Protein AF-A0A925CE05-F1 (afdb_monomer)

Foldseek 3Di:
DDDDDDPPPDPDVVVVVVVVVVVVVVQPPDPWPVDCDQVVPDNPPVSPPDPPPVPPPDPDDPPDPDPDCPPPDDDDDDRHPPWGKDFDDLADFPQPDPPQCVSVVHADDPVSVPPDQDPVNVVRVVVRVVCRVVSVVVSVVCVVVVCVVGPRPDIDTPDPDDDDNDPPPCPPVVNVVVVVPPPDPDPDPPDDDPPPPPPDDDD

pLDDT: mean 75.34, std 13.14, range [47.75, 97.69]

Sequence (203 aa):
MQHSELKNHSPSPLAAAALAIPLALAACAGPLNHDTAIGDQIVLPALSPAPIDPEPAEPSQPSLTSLSRDNWEPQMFAVPPNTIEHQPTYSSHARVADEMARQRGEYPTEDTAVLNSGDKSRWYQVGEAILEPFASALDIVMFIPRALVKHPWETESSPRDAYQRAPATTLTTDQLATEGARPVPAPPPPPPVPEGQRAGVER

Secondary structure (DSSP, 8-state):
---------PPPHHHHHHHHHHHHHHTT-S-TT---EETTTEE-TTTS-----------PPPS-S-S--TTPPPP-------PEEEPPP----------STTTTT----HHHHH----HHHHHHHHHHHHHHHHHHHHHHHHHHHHHHHS-TT--EEE--S---SS------HHHHHHHHTSPPPPPPPPPPPPGGGS-----

Radius of gyration: 30.53 Å; Cα contacts (8 Å, |Δi|>4): 94; chains: 1; bounding box: 87×50×96 Å

Solvent-accessible surface area (backbone atoms only — not comparable to full-atom values): 13846 Å² total; per-residue (Å²): 137,84,84,81,81,78,80,81,77,72,78,58,71,69,64,61,56,65,63,53,54,65,62,60,55,66,75,74,73,63,85,63,76,70,71,77,46,53,81,86,73,45,70,50,71,89,75,48,89,65,83,77,72,83,68,77,75,68,90,68,71,75,92,61,93,60,92,71,66,87,83,58,76,88,77,88,76,89,76,69,83,74,59,43,54,40,59,66,80,69,75,73,77,53,77,77,64,63,81,48,49,72,65,66,68,50,72,90,42,77,70,56,70,67,63,66,86,50,80,68,52,55,56,37,54,52,51,23,65,67,41,33,64,57,41,48,51,49,28,62,69,46,37,62,65,46,44,73,77,49,50,76,82,46,78,41,64,39,70,85,60,84,86,67,94,57,71,88,66,80,69,51,70,64,56,61,54,53,63,74,62,57,75,77,74,75,77,78,78,77,79,82,78,65,86,81,75,77,80,82,87,84,130

Mean predicted aligned error: 14.09 Å

Structure (mmCIF, N/CA/C/O backbone):
data_AF-A0A925CE05-F1
#
_entry.id   AF-A0A925CE05-F1
#
loop_
_atom_site.group_PDB
_atom_site.id
_atom_site.type_symbol
_atom_site.label_atom_id
_atom_site.label_alt_id
_atom_site.label_comp_id
_atom_site.label_asym_id
_atom_site.label_entity_id
_atom_site.label_seq_id
_atom_site.pdbx_PDB_ins_code
_atom_site.Cartn_x
_atom_site.Cartn_y
_atom_site.Cartn_z
_atom_site.occupancy
_atom_site.B_iso_or_equiv
_atom_site.auth_seq_id
_atom_site.auth_comp_id
_atom_site.auth_asym_id
_atom_site.auth_atom_id
_atom_site.pdbx_PDB_model_num
ATOM 1 N N . MET A 1 1 ? 36.731 18.980 -52.921 1.00 47.75 1 MET A N 1
ATOM 2 C CA . MET A 1 1 ? 36.238 18.092 -51.848 1.00 47.75 1 MET A CA 1
ATOM 3 C C . MET A 1 1 ? 35.898 18.961 -50.650 1.00 47.75 1 MET A C 1
ATOM 5 O O . MET A 1 1 ? 36.805 19.441 -49.988 1.00 47.75 1 MET A O 1
ATOM 9 N N . GLN A 1 2 ? 34.617 19.278 -50.460 1.00 51.69 2 GLN A N 1
ATOM 10 C CA . GLN A 1 2 ? 34.128 20.038 -49.308 1.00 51.69 2 GLN A CA 1
ATOM 11 C C . GLN A 1 2 ? 33.644 19.032 -48.262 1.00 51.69 2 GLN A C 1
ATOM 13 O O . GLN A 1 2 ? 32.740 18.249 -48.543 1.00 51.69 2 GLN A O 1
ATOM 18 N N . HIS A 1 3 ? 34.277 19.016 -47.090 1.00 54.06 3 HIS A N 1
ATOM 19 C CA . HIS A 1 3 ? 33.806 18.244 -45.946 1.00 54.06 3 HIS A CA 1
ATOM 20 C C . HIS A 1 3 ? 32.696 19.041 -45.259 1.00 54.06 3 HIS A C 1
ATOM 22 O O . HIS A 1 3 ? 32.954 20.074 -44.647 1.00 54.06 3 HIS A O 1
ATOM 28 N N . SER A 1 4 ? 31.453 18.587 -45.402 1.00 69.38 4 SER A N 1
ATOM 29 C CA . SER A 1 4 ? 30.324 19.109 -44.637 1.00 69.38 4 SER A CA 1
ATOM 30 C C . SER A 1 4 ? 30.450 18.656 -43.182 1.00 69.38 4 SER A C 1
ATOM 32 O O . SER A 1 4 ? 30.275 17.477 -42.880 1.00 69.38 4 SER A O 1
ATOM 34 N N . GLU A 1 5 ? 30.759 19.588 -42.279 1.00 67.88 5 GLU A N 1
ATOM 35 C CA . GLU A 1 5 ? 30.606 19.387 -40.837 1.00 67.88 5 GLU A CA 1
ATOM 36 C C . GLU A 1 5 ? 29.118 19.235 -40.495 1.00 67.88 5 GLU A C 1
ATOM 38 O O . GLU A 1 5 ? 28.347 20.198 -40.524 1.00 67.88 5 GLU A O 1
ATOM 43 N N . LEU A 1 6 ? 28.707 18.017 -40.149 1.00 64.56 6 LEU A N 1
ATOM 44 C CA . LEU A 1 6 ? 27.429 17.770 -39.493 1.00 64.56 6 LEU A CA 1
ATOM 45 C C . LEU A 1 6 ? 27.541 18.238 -38.036 1.00 64.56 6 LEU A C 1
ATOM 47 O O . LEU A 1 6 ? 28.161 17.578 -37.203 1.00 64.56 6 LEU A O 1
ATOM 51 N N . LYS A 1 7 ? 26.943 19.392 -37.724 1.00 70.88 7 LYS A N 1
ATOM 52 C CA . LYS A 1 7 ? 26.758 19.845 -36.340 1.00 70.88 7 LYS A CA 1
ATOM 53 C C . LYS A 1 7 ? 25.799 18.886 -35.636 1.00 70.88 7 LYS A C 1
ATOM 55 O O . LYS A 1 7 ? 24.592 18.936 -35.856 1.00 70.88 7 LYS A O 1
ATOM 60 N N . ASN A 1 8 ? 26.345 18.023 -34.783 1.00 72.69 8 ASN A N 1
ATOM 61 C CA . ASN A 1 8 ? 25.562 17.230 -33.842 1.00 72.69 8 ASN A CA 1
ATOM 62 C C . ASN A 1 8 ? 24.862 18.180 -32.864 1.00 72.69 8 ASN A C 1
ATOM 64 O O . ASN A 1 8 ? 25.468 18.701 -31.928 1.00 72.69 8 ASN A O 1
ATOM 68 N N . HIS A 1 9 ? 23.576 18.423 -33.094 1.00 74.19 9 HIS A N 1
ATOM 69 C CA . HIS A 1 9 ? 22.718 19.080 -32.124 1.00 74.19 9 HIS A CA 1
ATOM 70 C C . HIS A 1 9 ? 22.331 18.057 -31.063 1.00 74.19 9 HIS A C 1
ATOM 72 O O . HIS A 1 9 ? 21.358 17.322 -31.216 1.00 74.19 9 HIS A O 1
ATOM 78 N N . SER A 1 10 ? 23.120 17.995 -29.990 1.00 74.69 10 SER A N 1
ATOM 79 C CA . SER A 1 10 ? 22.710 17.284 -28.784 1.00 74.69 10 SER A CA 1
ATOM 80 C C . SER A 1 10 ? 21.371 17.869 -28.321 1.00 74.69 10 SER A C 1
ATOM 82 O O . SER A 1 10 ? 21.287 19.090 -28.138 1.00 74.69 10 SER A O 1
ATOM 84 N N . PRO A 1 11 ? 20.314 17.053 -28.169 1.00 66.62 11 PRO A N 1
ATOM 85 C CA . PRO A 1 11 ? 19.028 17.549 -27.710 1.00 66.62 11 PRO A CA 1
ATOM 86 C C . PRO A 1 11 ? 19.212 18.189 -26.334 1.00 66.62 11 PRO A C 1
ATOM 88 O O . PRO A 1 11 ? 19.816 17.604 -25.435 1.00 66.62 11 PRO A O 1
ATOM 91 N N . SER A 1 12 ? 18.725 19.421 -26.191 1.00 69.94 12 SER A N 1
ATOM 92 C CA . SER A 1 12 ? 18.799 20.144 -24.926 1.00 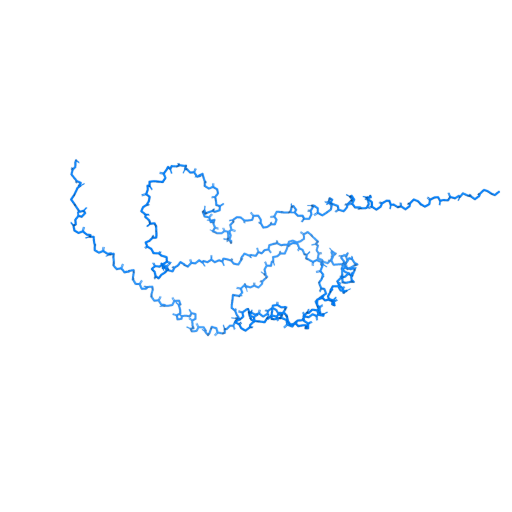69.94 12 SER A CA 1
ATOM 93 C C . SER A 1 12 ? 18.056 19.336 -23.851 1.00 69.94 12 SER A C 1
ATOM 95 O O . SER A 1 12 ? 16.902 18.962 -24.086 1.00 69.94 12 SER A O 1
ATOM 97 N N . PRO A 1 13 ? 18.660 19.067 -22.679 1.00 69.56 13 PRO A N 1
ATOM 98 C CA . PRO A 1 13 ? 18.045 18.247 -21.628 1.00 69.56 13 PRO A CA 1
ATOM 99 C C . PRO A 1 13 ? 16.690 18.800 -21.153 1.00 69.56 13 PRO A C 1
ATOM 101 O O . PRO A 1 13 ? 15.839 18.052 -20.677 1.00 69.56 13 PRO A O 1
ATOM 104 N N . LEU A 1 14 ? 16.446 20.098 -21.362 1.00 70.88 14 LEU A N 1
ATOM 105 C CA . LEU A 1 14 ? 15.174 20.759 -21.070 1.00 70.88 14 LEU A CA 1
ATOM 106 C C . LEU A 1 14 ? 14.005 20.248 -21.931 1.00 70.88 14 LEU A C 1
ATOM 108 O O . LEU A 1 14 ? 12.875 20.206 -21.452 1.00 70.88 14 LEU A O 1
ATOM 112 N N . ALA A 1 15 ? 14.254 19.826 -23.175 1.00 62.56 15 ALA A N 1
ATOM 113 C CA . ALA A 1 15 ? 13.199 19.331 -24.062 1.00 62.56 15 ALA A CA 1
ATOM 114 C C . ALA A 1 15 ? 12.708 17.930 -23.657 1.00 62.56 15 ALA A C 1
ATOM 116 O O . ALA A 1 15 ? 11.516 17.648 -23.749 1.00 62.56 15 ALA A O 1
ATOM 117 N N . ALA A 1 16 ? 13.604 17.071 -23.157 1.00 62.34 16 ALA A N 1
ATOM 118 C CA . ALA A 1 16 ? 13.239 15.741 -22.667 1.00 62.34 16 ALA A CA 1
ATOM 119 C C . ALA A 1 16 ? 12.409 15.813 -21.372 1.00 62.34 16 ALA A C 1
ATOM 121 O O . ALA A 1 16 ? 11.448 15.062 -21.211 1.00 62.34 16 ALA A O 1
ATOM 122 N N . ALA A 1 17 ? 12.724 16.760 -20.480 1.00 65.81 17 ALA A N 1
ATOM 123 C CA . ALA A 1 17 ? 11.979 16.958 -19.237 1.00 65.81 17 ALA A CA 1
ATOM 124 C C . ALA A 1 17 ? 10.522 17.409 -19.474 1.00 65.81 17 ALA A C 1
ATOM 126 O O . ALA A 1 17 ? 9.623 16.992 -18.746 1.00 65.81 17 ALA A O 1
ATOM 127 N N . ALA A 1 18 ? 10.266 18.212 -20.513 1.00 70.50 18 ALA A N 1
ATOM 128 C CA . ALA A 1 18 ? 8.933 18.747 -20.795 1.00 70.50 18 ALA A CA 1
ATOM 129 C C . ALA A 1 18 ? 7.908 17.675 -21.219 1.00 70.50 18 ALA A C 1
ATOM 131 O O . ALA A 1 18 ? 6.717 17.840 -20.963 1.00 70.50 18 ALA A O 1
ATOM 132 N N . LEU A 1 19 ? 8.350 16.568 -21.830 1.00 67.06 19 LEU A N 1
ATOM 133 C CA . LEU A 1 19 ? 7.447 15.501 -22.283 1.00 67.06 19 LEU A CA 1
ATOM 134 C C . LEU A 1 19 ? 7.062 14.513 -21.168 1.00 67.06 19 LEU A C 1
ATOM 136 O O . LEU A 1 19 ? 6.010 13.886 -21.249 1.00 67.06 19 LEU A O 1
ATOM 140 N N . ALA A 1 20 ? 7.883 14.382 -20.123 1.00 66.81 20 ALA A N 1
ATOM 141 C CA . ALA A 1 20 ? 7.652 13.424 -19.038 1.00 66.81 20 ALA A CA 1
ATOM 142 C C . ALA A 1 20 ? 6.499 13.834 -18.101 1.00 66.81 20 ALA A C 1
ATOM 144 O O . ALA A 1 20 ? 5.792 12.982 -17.567 1.00 66.81 20 ALA A O 1
ATOM 145 N N . ILE A 1 21 ? 6.279 15.140 -17.926 1.00 71.12 21 ILE A N 1
ATOM 146 C CA . ILE A 1 21 ? 5.283 15.695 -16.997 1.00 71.12 21 ILE A CA 1
ATOM 147 C C . ILE A 1 21 ? 3.832 15.302 -17.357 1.00 71.12 21 ILE A C 1
ATOM 149 O O . ILE A 1 21 ? 3.134 14.798 -16.477 1.00 71.12 21 ILE A O 1
ATOM 153 N N . PRO A 1 22 ? 3.335 15.472 -18.602 1.00 69.62 22 PRO A N 1
ATOM 154 C CA . PRO A 1 22 ? 1.943 15.134 -18.922 1.00 69.62 22 PRO A CA 1
ATOM 155 C C . PRO A 1 22 ? 1.642 13.630 -18.834 1.00 69.62 22 PRO A C 1
ATOM 157 O O . PRO A 1 22 ? 0.536 13.255 -18.451 1.00 69.62 22 PRO A O 1
ATOM 160 N N . LEU A 1 23 ? 2.622 12.767 -19.127 1.00 69.12 23 LEU A N 1
ATOM 161 C CA . LEU A 1 23 ? 2.486 11.311 -18.986 1.00 69.12 23 LEU A CA 1
ATOM 162 C C . LEU A 1 23 ? 2.315 10.891 -17.518 1.00 69.12 23 LEU A C 1
ATOM 164 O O . LEU A 1 23 ? 1.521 9.999 -17.232 1.00 69.12 23 LEU A O 1
ATOM 168 N N . ALA A 1 24 ? 2.998 11.564 -16.588 1.00 67.38 24 ALA A N 1
ATOM 169 C CA . ALA A 1 24 ? 2.846 11.306 -15.158 1.00 67.38 24 ALA A CA 1
ATOM 170 C C . ALA A 1 24 ? 1.473 11.751 -14.617 1.00 67.38 24 ALA A C 1
ATOM 172 O O . ALA A 1 24 ? 0.916 11.097 -13.740 1.00 67.38 24 ALA A O 1
ATOM 173 N N . LEU A 1 25 ? 0.899 12.834 -15.156 1.00 69.50 25 LEU A N 1
ATOM 174 C CA . LEU A 1 25 ? -0.399 13.352 -14.704 1.00 69.50 25 LEU A CA 1
ATOM 175 C C . LEU A 1 25 ? -1.583 12.466 -15.123 1.00 69.50 25 LEU A C 1
ATOM 177 O O . LEU A 1 25 ? -2.555 12.364 -14.377 1.00 69.50 25 LEU A O 1
ATOM 181 N N . ALA A 1 26 ? -1.503 11.795 -16.275 1.00 66.44 26 ALA A N 1
ATOM 182 C CA . ALA A 1 26 ? -2.568 10.904 -16.743 1.00 66.44 26 ALA A CA 1
ATOM 183 C C . ALA A 1 26 ? -2.740 9.647 -15.867 1.00 66.44 26 ALA A C 1
ATOM 185 O O . ALA A 1 26 ? -3.834 9.092 -15.806 1.00 66.44 26 ALA A O 1
ATOM 186 N N . ALA A 1 27 ? -1.691 9.218 -15.157 1.00 64.25 27 ALA A N 1
ATOM 187 C CA . ALA A 1 27 ? -1.732 8.028 -14.305 1.00 64.25 27 ALA A CA 1
ATOM 188 C C . ALA A 1 27 ? -2.503 8.234 -12.984 1.00 64.25 27 ALA A C 1
ATOM 190 O O . ALA A 1 27 ? -2.927 7.258 -12.371 1.00 64.25 27 ALA A O 1
ATOM 191 N N . CYS A 1 28 ? -2.714 9.483 -12.549 1.00 65.06 28 CYS A N 1
ATOM 192 C CA . CYS A 1 28 ? -3.324 9.788 -11.249 1.00 65.06 28 CYS A CA 1
ATOM 193 C C . CYS A 1 28 ? -4.822 10.141 -11.305 1.00 65.06 28 CYS A C 1
ATOM 195 O O . CYS A 1 28 ? -5.423 10.343 -10.255 1.00 65.06 28 CYS A O 1
ATOM 197 N N . ALA A 1 29 ? -5.435 10.244 -12.489 1.00 61.66 29 ALA A N 1
ATOM 198 C CA . ALA A 1 29 ? -6.791 10.787 -12.660 1.00 61.66 29 ALA A CA 1
ATOM 199 C C . ALA A 1 29 ? -7.869 9.722 -12.966 1.00 61.66 29 ALA A C 1
ATOM 201 O O . ALA A 1 29 ? -8.812 9.988 -13.711 1.00 61.66 29 ALA A O 1
ATOM 202 N N . GLY A 1 30 ? -7.720 8.504 -12.437 1.00 68.94 30 GLY A N 1
ATOM 203 C CA . GLY A 1 30 ? -8.697 7.421 -12.615 1.00 68.94 30 GLY A CA 1
ATOM 204 C C . GLY A 1 30 ? -9.791 7.407 -11.534 1.00 68.94 30 GLY A C 1
ATOM 205 O O . GLY A 1 30 ? -9.535 7.870 -10.426 1.00 68.94 30 GLY A O 1
ATOM 206 N N . PRO A 1 31 ? -10.973 6.813 -11.804 1.00 77.50 31 PRO A N 1
ATOM 207 C CA . PRO A 1 31 ? -12.101 6.726 -10.862 1.00 77.50 31 PRO A CA 1
ATOM 208 C C . PRO A 1 31 ? -11.878 5.752 -9.684 1.00 77.50 31 PRO A C 1
ATOM 210 O O . PRO A 1 31 ? -12.827 5.352 -9.014 1.00 77.50 31 PRO A O 1
ATOM 213 N N . LEU A 1 32 ? -10.635 5.325 -9.453 1.00 76.81 32 LEU A N 1
ATOM 214 C CA . LEU A 1 32 ? -10.280 4.331 -8.444 1.00 76.81 32 LEU A CA 1
ATOM 215 C C . LEU A 1 32 ? -10.505 4.903 -7.039 1.00 76.81 32 LEU A C 1
ATOM 217 O O . LEU A 1 32 ? -10.109 6.034 -6.748 1.00 76.81 32 LEU A O 1
ATOM 221 N N . ASN A 1 33 ? -11.084 4.095 -6.148 1.00 74.62 33 ASN A N 1
ATOM 222 C CA . ASN A 1 33 ? -11.309 4.436 -4.736 1.00 74.62 33 ASN A CA 1
ATOM 223 C C . ASN A 1 33 ? -12.175 5.696 -4.513 1.00 74.62 33 ASN A C 1
ATOM 225 O O . ASN A 1 33 ? -11.965 6.433 -3.552 1.00 74.62 33 ASN A O 1
ATOM 229 N N . HIS A 1 34 ? -13.122 5.987 -5.409 1.00 71.62 34 HIS A N 1
ATOM 230 C CA . HIS A 1 34 ? -14.086 7.087 -5.236 1.00 71.62 34 HIS A CA 1
ATOM 231 C C . HIS A 1 34 ? -15.345 6.679 -4.466 1.00 71.62 34 HIS A C 1
ATOM 233 O O . HIS A 1 34 ? -16.252 7.496 -4.298 1.00 71.62 34 HIS A O 1
ATOM 239 N N . ASP A 1 35 ? -15.412 5.427 -4.015 1.00 67.44 35 ASP A N 1
ATOM 240 C CA . ASP A 1 35 ? -16.554 4.954 -3.257 1.00 67.44 35 ASP A CA 1
ATOM 241 C C . ASP A 1 35 ? -16.605 5.637 -1.885 1.00 67.44 35 ASP A C 1
ATOM 243 O O . ASP A 1 35 ? -15.634 5.667 -1.125 1.00 67.44 35 ASP A O 1
ATOM 247 N N . THR A 1 36 ? -17.751 6.246 -1.600 1.00 65.00 36 THR A N 1
ATOM 248 C CA . THR A 1 36 ? -18.053 6.874 -0.311 1.00 65.00 36 THR A CA 1
ATOM 249 C C . THR A 1 36 ? -18.786 5.913 0.619 1.00 65.00 36 THR A C 1
ATOM 251 O O . THR A 1 36 ? -18.958 6.218 1.804 1.00 65.00 36 THR A O 1
ATOM 254 N N . ALA A 1 37 ? -19.206 4.755 0.102 1.00 61.25 37 ALA A N 1
ATOM 255 C CA . ALA A 1 37 ? -19.798 3.685 0.872 1.00 61.25 37 ALA A CA 1
ATOM 256 C C . ALA A 1 37 ? -18.720 2.729 1.388 1.00 61.25 37 ALA A C 1
ATOM 258 O O . ALA A 1 37 ? -17.719 2.434 0.740 1.00 61.25 37 ALA A O 1
ATOM 259 N N . ILE A 1 38 ? -18.941 2.216 2.594 1.00 63.75 38 ILE A N 1
ATOM 260 C CA . ILE A 1 38 ? -18.143 1.123 3.127 1.00 63.75 38 ILE A CA 1
ATOM 261 C C . ILE A 1 38 ? -18.891 -0.180 2.821 1.00 63.75 38 ILE A C 1
ATOM 263 O O . ILE A 1 38 ? -19.959 -0.434 3.388 1.00 63.75 38 ILE A O 1
ATOM 267 N N . GLY A 1 39 ? -18.336 -0.987 1.911 1.00 63.53 39 GLY A N 1
ATOM 268 C CA . GLY A 1 39 ? -18.901 -2.279 1.506 1.00 63.53 39 GLY A CA 1
ATOM 269 C C . GLY A 1 39 ? -20.308 -2.179 0.911 1.00 63.53 39 GLY A C 1
ATOM 270 O O . GLY A 1 39 ? -21.153 -3.003 1.254 1.00 63.53 39 GLY A O 1
ATOM 271 N N . ASP A 1 40 ? -20.578 -1.142 0.110 1.00 62.94 40 ASP A N 1
ATOM 272 C CA . ASP A 1 40 ? -21.869 -0.848 -0.541 1.00 62.94 40 ASP A CA 1
ATOM 273 C C . ASP A 1 40 ? -23.086 -0.655 0.391 1.00 62.94 40 ASP A C 1
ATOM 275 O O . ASP A 1 40 ? -24.202 -0.445 -0.085 1.00 62.94 40 ASP A O 1
ATOM 279 N N . GLN A 1 41 ? -22.920 -0.730 1.718 1.00 60.69 41 GLN A N 1
ATOM 280 C CA . GLN A 1 41 ? -24.056 -0.833 2.650 1.00 60.69 41 GLN A CA 1
ATOM 281 C C . GLN A 1 41 ? -24.094 0.251 3.725 1.00 60.69 41 GLN A C 1
ATOM 283 O O . GLN A 1 41 ? -25.173 0.574 4.223 1.00 60.69 41 GLN A O 1
ATOM 288 N N . ILE A 1 42 ? -22.948 0.824 4.100 1.00 65.00 42 ILE A N 1
ATOM 289 C CA . ILE A 1 42 ? -22.876 1.797 5.193 1.00 65.00 42 ILE A CA 1
ATOM 290 C C . ILE A 1 42 ? -22.391 3.135 4.640 1.00 65.00 42 ILE A C 1
ATOM 292 O O . ILE A 1 42 ? -21.196 3.342 4.427 1.00 65.00 42 ILE A O 1
ATOM 296 N N . VAL A 1 43 ? -23.332 4.061 4.442 1.00 62.97 43 VAL A N 1
ATOM 297 C CA . VAL A 1 43 ? -23.022 5.482 4.251 1.00 62.97 43 VAL A CA 1
ATOM 298 C C . VAL A 1 43 ? -22.777 6.067 5.632 1.00 62.97 43 VAL A C 1
ATOM 300 O O . VAL A 1 43 ? -23.696 6.154 6.445 1.00 62.97 43 VAL A O 1
ATOM 303 N N . LEU A 1 44 ? -21.533 6.447 5.922 1.00 60.50 44 LEU A N 1
ATOM 304 C CA . LEU A 1 44 ? -21.217 7.115 7.178 1.00 60.50 44 LEU A CA 1
ATOM 305 C C . LEU A 1 44 ? -21.906 8.489 7.184 1.00 60.50 44 LEU A C 1
ATOM 307 O O . LEU A 1 44 ? -21.549 9.335 6.361 1.00 60.50 44 LEU A O 1
ATOM 311 N N . PRO A 1 45 ? -22.837 8.769 8.117 1.00 60.09 45 PRO A N 1
ATOM 312 C CA . PRO A 1 45 ? -23.529 10.058 8.159 1.00 60.09 45 PRO A CA 1
ATOM 313 C C . PRO A 1 45 ? -22.563 11.239 8.306 1.00 60.09 45 PRO A C 1
ATOM 315 O O . PRO A 1 45 ? -22.845 12.325 7.822 1.00 60.09 45 PRO A O 1
ATOM 318 N N . ALA A 1 46 ? -21.397 11.003 8.919 1.00 63.44 46 ALA A N 1
ATOM 319 C CA . ALA A 1 46 ? -20.331 11.990 9.074 1.00 63.44 46 ALA A CA 1
ATOM 320 C C . ALA A 1 46 ? -19.600 12.342 7.763 1.00 63.44 46 ALA A C 1
ATOM 322 O O . ALA A 1 46 ? -18.939 13.374 7.699 1.00 63.44 46 ALA A O 1
ATOM 323 N N . LEU A 1 47 ? -19.682 11.482 6.742 1.00 61.41 47 LEU A N 1
ATOM 324 C CA . LEU A 1 47 ? -19.089 11.699 5.416 1.00 61.41 47 LEU A CA 1
ATOM 325 C C . LEU A 1 47 ? -20.123 12.139 4.378 1.00 61.41 47 LEU A C 1
ATOM 327 O O . LEU A 1 47 ? -19.754 12.637 3.316 1.00 61.41 47 LEU A O 1
ATOM 331 N N . SER A 1 48 ? -21.413 11.978 4.677 1.00 64.69 48 SER A N 1
ATOM 332 C CA . SER A 1 48 ? -22.469 12.575 3.876 1.00 64.69 48 SER A CA 1
ATOM 333 C C . SER A 1 48 ? -22.458 14.084 4.127 1.00 64.69 48 SER A C 1
ATOM 335 O O . SER A 1 48 ? -22.568 14.490 5.285 1.00 64.69 48 SER A O 1
ATOM 337 N N . PRO A 1 49 ? -22.349 14.936 3.092 1.00 62.44 49 PRO A N 1
ATOM 338 C CA . PRO A 1 49 ? -22.518 16.373 3.246 1.00 62.44 49 PRO A CA 1
ATOM 339 C C . PRO A 1 49 ? -23.987 16.651 3.585 1.00 62.44 49 PRO A C 1
ATOM 341 O O . PRO A 1 49 ? -24.803 16.960 2.721 1.00 62.44 49 PRO A O 1
ATOM 344 N N . ALA A 1 50 ? -24.357 16.475 4.851 1.00 65.25 50 ALA A N 1
ATOM 345 C CA . ALA A 1 50 ? -25.609 16.994 5.356 1.00 65.25 50 ALA A CA 1
ATOM 346 C C . ALA A 1 50 ? -25.517 18.526 5.303 1.00 65.25 50 ALA A C 1
ATOM 348 O O . ALA A 1 50 ? -24.467 19.082 5.647 1.00 65.25 50 ALA A O 1
ATOM 349 N N . PRO A 1 51 ? -26.581 19.227 4.877 1.00 68.50 51 PRO A N 1
ATOM 350 C CA . PRO A 1 51 ? -26.695 20.651 5.131 1.00 68.50 51 PRO A CA 1
ATOM 351 C C . PRO A 1 51 ? -26.496 20.849 6.633 1.00 68.50 51 PRO A C 1
ATOM 353 O O . PRO A 1 51 ? -27.283 20.345 7.433 1.00 68.50 51 PRO A O 1
ATOM 356 N N . ILE A 1 52 ? -25.397 21.498 7.016 1.00 63.66 52 ILE A N 1
ATOM 357 C CA . ILE A 1 52 ? -25.211 21.949 8.390 1.00 63.66 52 ILE A CA 1
ATOM 358 C C . ILE A 1 52 ? -26.285 23.011 8.569 1.00 63.66 52 ILE A C 1
ATOM 360 O O . ILE A 1 52 ? -26.110 24.132 8.095 1.00 63.66 52 ILE A O 1
ATOM 364 N N . ASP A 1 53 ? -27.417 22.638 9.157 1.00 63.75 53 ASP A N 1
ATOM 365 C CA . ASP A 1 53 ? -28.399 23.616 9.589 1.00 63.75 53 ASP A CA 1
ATOM 366 C C . ASP A 1 53 ? -27.723 24.388 10.729 1.00 63.75 53 ASP A C 1
ATOM 368 O O . ASP A 1 53 ? -27.371 23.779 11.745 1.00 63.75 53 ASP A O 1
ATOM 372 N N . PRO A 1 54 ? -27.417 25.688 10.570 1.00 62.81 54 PRO A N 1
ATOM 373 C CA . PRO A 1 54 ? -26.672 26.452 11.564 1.00 62.81 54 PRO A CA 1
ATOM 374 C C . PRO A 1 54 ? -27.551 26.812 12.769 1.00 62.81 54 PRO A C 1
ATOM 376 O O . PRO A 1 54 ? -27.307 27.834 13.415 1.00 62.81 54 PRO A O 1
ATOM 379 N N . GLU A 1 55 ? -28.589 26.019 13.053 1.00 69.75 55 GLU A N 1
ATOM 380 C CA . GLU A 1 55 ? -29.455 26.243 14.195 1.00 69.75 55 GLU A CA 1
ATOM 381 C C . GLU A 1 55 ? -28.566 26.240 15.448 1.00 69.75 55 GLU A C 1
ATOM 383 O O . GLU A 1 55 ? -27.806 25.286 15.663 1.00 69.75 55 GLU A O 1
ATOM 388 N N . PRO A 1 56 ? -28.552 27.337 16.227 1.00 63.81 56 PRO A N 1
ATOM 389 C CA . PRO A 1 56 ? -27.711 27.426 17.404 1.00 63.81 56 PRO A CA 1
ATOM 390 C C . PRO A 1 56 ? -28.058 26.255 18.310 1.00 63.81 56 PRO A C 1
ATOM 392 O O . PRO A 1 56 ? -29.177 26.176 18.812 1.00 63.81 56 PRO A O 1
ATOM 395 N N . ALA A 1 57 ? -27.111 25.333 18.493 1.00 64.69 57 ALA A N 1
ATOM 396 C CA . ALA A 1 57 ? -27.286 24.255 19.444 1.00 64.69 57 ALA A CA 1
ATOM 397 C C . ALA A 1 57 ? -27.604 24.899 20.799 1.00 64.69 57 ALA A C 1
ATOM 399 O O . ALA A 1 57 ? -26.780 25.639 21.347 1.00 64.69 57 ALA A O 1
ATOM 400 N N . GLU A 1 58 ? -28.817 24.654 21.300 1.00 75.94 58 GLU A N 1
ATOM 401 C CA . GLU A 1 58 ? -29.193 24.944 22.682 1.00 75.94 58 GLU A CA 1
ATOM 402 C C . GLU A 1 58 ? -28.039 24.500 23.591 1.00 75.94 58 GLU A C 1
ATOM 404 O O . GLU A 1 58 ? -27.443 23.453 23.311 1.00 75.94 58 GLU A O 1
ATOM 409 N N . PRO A 1 59 ? -27.671 25.271 24.632 1.00 66.00 59 PRO A N 1
ATOM 410 C CA . PRO A 1 59 ? -26.506 24.985 25.461 1.00 66.00 59 PRO A CA 1
ATOM 411 C C . PRO A 1 59 ? -26.624 23.577 26.051 1.00 66.00 59 PRO A C 1
ATOM 413 O O . PRO A 1 59 ? -27.289 23.346 27.062 1.00 66.00 59 PRO A O 1
ATOM 416 N N . SER A 1 60 ? -25.992 22.617 25.374 1.00 66.75 60 SER A N 1
ATOM 417 C CA . SER A 1 60 ? -26.072 21.215 25.728 1.00 66.75 60 SER A CA 1
ATOM 418 C C . SER A 1 60 ? -25.344 21.043 27.046 1.00 66.75 60 SER A C 1
ATOM 420 O O . SER A 1 60 ? -24.227 21.544 27.213 1.00 66.75 60 SER A O 1
ATOM 422 N N . GLN A 1 61 ? -25.961 20.320 27.977 1.00 75.75 61 GLN A N 1
ATOM 423 C CA . GLN A 1 61 ? -25.267 19.865 29.174 1.00 75.75 61 GLN A CA 1
ATOM 424 C C . GLN A 1 61 ? -23.919 19.231 28.789 1.00 75.75 61 GLN A C 1
ATOM 426 O O . GLN A 1 61 ? -23.808 18.668 27.695 1.00 75.75 61 GLN A O 1
ATOM 431 N N . PRO A 1 62 ? -22.888 19.327 29.649 1.00 71.62 62 PRO A N 1
ATOM 432 C CA . PRO A 1 62 ? -21.588 18.738 29.361 1.00 71.62 62 PRO A CA 1
ATOM 433 C C . PRO A 1 62 ? -21.763 17.269 28.964 1.00 71.62 62 PRO A C 1
ATOM 435 O O . PRO A 1 62 ? -22.222 16.453 29.760 1.00 71.62 62 PRO A O 1
ATOM 438 N N . SER A 1 63 ? -21.403 16.948 27.719 1.00 65.69 63 SER A N 1
ATOM 439 C CA . SER A 1 63 ? -21.534 15.599 27.152 1.00 65.69 63 SER A CA 1
ATOM 440 C C . SER A 1 63 ? -20.630 14.580 27.848 1.00 65.69 63 SER A C 1
ATOM 442 O O . SER A 1 63 ? -20.836 13.375 27.728 1.00 65.69 63 SER A O 1
ATOM 444 N N . LEU A 1 64 ? -19.644 15.066 28.604 1.00 63.66 64 LEU A N 1
ATOM 445 C CA . LEU A 1 64 ? -18.721 14.287 29.412 1.00 63.66 64 LEU A CA 1
ATOM 446 C C . LEU A 1 64 ? -18.622 14.914 30.803 1.00 63.66 64 LEU A C 1
ATOM 448 O O . LEU A 1 64 ? -18.189 16.054 30.961 1.00 63.66 64 LEU A O 1
ATOM 452 N N . THR A 1 65 ? -18.988 14.144 31.823 1.00 71.56 65 THR A N 1
ATOM 453 C CA . THR A 1 65 ? -18.768 14.489 33.237 1.00 71.56 65 THR A CA 1
ATOM 454 C C . THR A 1 65 ? -17.402 14.016 33.744 1.00 71.56 65 THR A C 1
ATOM 456 O O . THR A 1 65 ? -16.981 14.396 34.834 1.00 71.56 65 THR A O 1
ATOM 459 N N . SER A 1 66 ? -16.694 13.196 32.959 1.00 80.50 66 SER A N 1
ATOM 460 C CA . SER A 1 66 ? -15.379 12.639 33.279 1.00 80.50 66 SER A CA 1
ATOM 461 C C . SER A 1 66 ? -14.599 12.293 32.004 1.00 80.50 66 SER A C 1
ATOM 463 O O . SER A 1 66 ? -15.190 12.002 30.968 1.00 80.50 66 SER A O 1
ATOM 465 N N . LEU A 1 67 ? -13.266 12.295 32.100 1.00 81.44 67 LEU A N 1
ATOM 466 C CA . LEU A 1 67 ? -12.347 11.767 31.078 1.00 81.44 67 LEU A CA 1
ATOM 467 C C . LEU A 1 67 ? -12.207 10.235 31.138 1.00 81.44 67 LEU A C 1
ATOM 469 O O . LEU A 1 67 ? -11.582 9.643 30.258 1.00 81.44 67 LEU A O 1
ATOM 473 N N . SER A 1 68 ? -12.756 9.593 32.175 1.00 82.25 68 SER A N 1
ATOM 474 C CA . SER A 1 68 ? -12.774 8.133 32.275 1.00 82.25 68 SER A CA 1
ATOM 475 C C . SER A 1 68 ? -13.690 7.529 31.203 1.00 82.25 68 SER A C 1
ATOM 477 O O . SER A 1 68 ? -14.800 8.007 30.957 1.00 82.25 68 SER A O 1
ATOM 479 N N . ARG A 1 69 ? -13.209 6.448 30.578 1.00 79.69 69 ARG A N 1
ATOM 480 C CA . ARG A 1 69 ? -13.950 5.651 29.588 1.00 79.69 69 ARG A CA 1
ATOM 481 C C . ARG A 1 69 ? -14.654 4.449 30.219 1.00 79.69 69 ARG A C 1
ATOM 483 O O . ARG A 1 69 ? -15.231 3.646 29.497 1.00 79.69 69 ARG A O 1
ATOM 490 N N . ASP A 1 70 ? -14.633 4.337 31.546 1.00 81.50 70 ASP A N 1
ATOM 491 C CA . ASP A 1 70 ? -15.127 3.154 32.263 1.00 81.50 70 ASP A CA 1
ATOM 492 C C . ASP A 1 70 ? -16.650 2.984 32.126 1.00 81.50 70 ASP A C 1
ATOM 494 O O . ASP A 1 70 ? -17.161 1.874 32.222 1.00 81.50 70 ASP A O 1
ATOM 498 N N . ASN A 1 71 ? -17.373 4.077 31.859 1.00 72.88 71 ASN A N 1
ATOM 499 C CA . ASN A 1 71 ? -18.825 4.080 31.649 1.00 72.88 71 ASN A CA 1
ATOM 500 C C . ASN A 1 71 ? -19.226 4.110 30.167 1.00 72.88 71 ASN A C 1
ATOM 502 O O . ASN A 1 71 ? -20.389 4.361 29.855 1.00 72.88 71 ASN A O 1
ATOM 506 N N . TRP A 1 72 ? -18.279 3.949 29.240 1.00 78.38 72 TRP A N 1
ATOM 507 C CA . TRP A 1 72 ? -18.609 3.954 27.819 1.00 78.38 72 TRP A CA 1
ATOM 508 C C . TRP A 1 72 ? -19.199 2.599 27.451 1.00 78.38 72 TRP A C 1
ATOM 510 O O . TRP A 1 72 ? -18.565 1.562 27.643 1.00 78.38 72 TRP A O 1
ATOM 520 N N . GLU A 1 73 ? -20.413 2.608 26.909 1.00 73.19 73 GLU A N 1
ATOM 521 C CA . GLU A 1 73 ? -21.015 1.399 26.363 1.00 73.19 73 GLU A CA 1
ATOM 522 C C . GLU A 1 73 ? -20.142 0.873 25.208 1.00 73.19 73 GLU A C 1
ATOM 524 O O . GLU A 1 73 ? -19.773 1.661 24.327 1.00 73.19 73 GLU A O 1
ATOM 529 N N . PRO A 1 74 ? -19.781 -0.426 25.187 1.00 71.88 74 PRO A N 1
ATOM 530 C CA . PRO A 1 74 ? -19.041 -1.006 24.077 1.00 71.88 74 PRO A CA 1
ATOM 531 C C . PRO A 1 74 ? -19.793 -0.796 22.764 1.00 71.88 74 PRO A C 1
ATOM 533 O O . PRO A 1 74 ? -20.910 -1.272 22.584 1.00 71.88 74 PRO A O 1
ATOM 536 N N . GLN A 1 75 ? -19.165 -0.087 21.834 1.00 67.56 75 GLN A N 1
ATOM 537 C CA . GLN A 1 75 ? -19.711 0.116 20.500 1.00 67.56 75 GLN A CA 1
ATOM 538 C C . GLN A 1 75 ? -19.077 -0.904 19.557 1.00 67.56 75 GLN A C 1
ATOM 540 O O . GLN A 1 75 ? -17.862 -0.898 19.340 1.00 67.56 75 GLN A O 1
ATOM 545 N N . MET A 1 76 ? -19.897 -1.798 19.009 1.00 57.91 76 MET A N 1
ATOM 546 C CA . MET A 1 76 ? -19.454 -2.762 18.007 1.00 57.91 76 MET A CA 1
ATOM 547 C C . MET A 1 76 ? -19.477 -2.099 16.634 1.00 57.91 76 MET A C 1
ATOM 549 O O . MET A 1 76 ? -20.540 -1.773 16.112 1.00 57.91 76 MET A O 1
ATOM 553 N N . PHE A 1 77 ? -18.302 -1.930 16.033 1.00 57.00 77 PHE A N 1
ATOM 554 C CA . PHE A 1 77 ? -18.177 -1.440 14.666 1.00 57.00 77 PHE A CA 1
ATOM 555 C C . PHE A 1 77 ? -17.708 -2.571 13.759 1.00 57.00 77 PHE A C 1
ATOM 557 O O . PHE A 1 77 ? -16.607 -3.099 13.924 1.00 57.00 77 PHE A O 1
ATOM 564 N N . ALA A 1 78 ? -18.533 -2.929 12.777 1.00 63.09 78 ALA A N 1
ATOM 565 C CA . ALA A 1 78 ? -18.062 -3.702 11.642 1.00 63.09 78 ALA A CA 1
ATOM 566 C C . ALA A 1 78 ? -17.248 -2.759 10.751 1.00 63.09 78 ALA A C 1
ATOM 568 O O . ALA A 1 78 ? -17.771 -1.759 10.266 1.00 63.09 78 ALA A O 1
ATOM 569 N N . VAL A 1 79 ? -15.967 -3.070 10.558 1.00 66.56 79 VAL A N 1
ATOM 570 C CA . VAL A 1 79 ? -15.132 -2.424 9.544 1.00 66.56 79 VAL A CA 1
ATOM 571 C C . VAL A 1 79 ? -14.980 -3.443 8.423 1.00 66.56 79 VAL A C 1
ATOM 573 O O . VAL A 1 79 ? -14.172 -4.366 8.563 1.00 66.56 79 VAL A O 1
ATOM 576 N N . PRO A 1 80 ? -15.783 -3.343 7.352 1.00 66.12 80 PRO A N 1
ATOM 577 C CA . PRO A 1 80 ? -15.578 -4.113 6.142 1.00 66.12 80 PRO A CA 1
ATOM 578 C C . PRO A 1 80 ? -14.114 -4.011 5.717 1.00 66.12 80 PRO A C 1
ATOM 580 O O . PRO A 1 80 ? -13.508 -2.940 5.850 1.00 66.12 80 PRO A O 1
ATOM 583 N N . PRO A 1 81 ? -13.516 -5.109 5.238 1.00 65.19 81 PRO A N 1
ATOM 584 C CA . PRO A 1 81 ? -12.225 -5.025 4.590 1.00 65.19 81 PRO A CA 1
ATOM 585 C C . PRO A 1 81 ? -12.412 -4.163 3.342 1.00 65.19 81 PRO A C 1
ATOM 587 O O . PRO A 1 81 ? -12.914 -4.632 2.324 1.00 65.19 81 PRO A O 1
ATOM 590 N N . ASN A 1 82 ? -12.058 -2.882 3.442 1.00 68.06 82 ASN A N 1
ATOM 591 C CA . ASN A 1 82 ? -11.998 -2.023 2.274 1.00 68.06 82 ASN A CA 1
ATOM 592 C C . ASN A 1 82 ? -10.900 -2.592 1.386 1.00 68.06 82 ASN A C 1
ATOM 594 O O . ASN A 1 82 ? -9.716 -2.540 1.726 1.00 68.06 82 ASN A O 1
ATOM 598 N N . THR A 1 83 ? -11.317 -3.198 0.281 1.00 78.00 83 THR A N 1
ATOM 599 C CA . THR A 1 83 ? -10.382 -3.532 -0.777 1.00 78.00 83 THR A CA 1
ATOM 600 C C . THR A 1 83 ? -9.968 -2.226 -1.434 1.00 78.00 83 THR A C 1
ATOM 602 O O . THR A 1 83 ? -10.795 -1.359 -1.707 1.00 78.00 83 THR A O 1
ATOM 605 N N . ILE A 1 84 ? -8.667 -2.045 -1.595 1.00 85.31 84 ILE A N 1
ATOM 606 C CA . ILE A 1 84 ? -8.105 -0.911 -2.309 1.00 85.31 84 ILE A CA 1
ATOM 607 C C . ILE A 1 84 ? -7.995 -1.345 -3.756 1.00 85.31 84 ILE A C 1
ATOM 609 O O . ILE A 1 84 ? -7.345 -2.347 -4.062 1.00 85.31 84 ILE A O 1
ATOM 613 N N . GLU A 1 85 ? -8.621 -0.584 -4.639 1.00 89.31 85 GLU A N 1
ATOM 614 C CA . GLU A 1 85 ? -8.451 -0.770 -6.066 1.00 89.31 85 GLU A CA 1
ATOM 615 C C . GLU A 1 85 ? -7.210 -0.008 -6.536 1.00 89.31 85 GLU A C 1
ATOM 617 O O . GLU A 1 85 ? -7.026 1.177 -6.241 1.00 89.31 85 GLU A O 1
ATOM 622 N N . HIS A 1 86 ? -6.337 -0.673 -7.279 1.00 91.06 86 HIS A N 1
ATOM 623 C CA . HIS A 1 86 ? -5.132 -0.083 -7.842 1.00 91.06 86 HIS A CA 1
ATOM 624 C C . HIS A 1 86 ? -4.824 -0.674 -9.216 1.00 91.06 86 HIS A C 1
ATOM 626 O O . HIS A 1 86 ? -5.282 -1.754 -9.571 1.00 91.06 86 HIS A O 1
ATOM 632 N N . GLN A 1 87 ? -4.018 0.034 -9.999 1.00 92.81 87 GLN A N 1
ATOM 633 C CA . GLN A 1 87 ? -3.458 -0.514 -11.234 1.00 92.81 87 GLN A CA 1
ATOM 634 C C . GLN A 1 87 ? -2.271 -1.438 -10.917 1.00 92.81 87 GLN A C 1
ATOM 636 O O . GLN A 1 87 ? -1.724 -1.383 -9.808 1.00 92.81 87 GLN A O 1
ATOM 641 N N . PRO A 1 88 ? -1.831 -2.290 -11.856 1.00 93.69 88 PRO A N 1
ATOM 642 C CA . PRO A 1 88 ? -0.748 -3.217 -11.596 1.00 93.69 88 PRO A CA 1
ATOM 643 C C . PRO A 1 88 ? 0.565 -2.484 -11.336 1.00 93.69 88 PRO A C 1
ATOM 645 O O . PRO A 1 88 ? 0.958 -1.590 -12.087 1.00 93.69 88 PRO A O 1
ATOM 648 N N . THR A 1 89 ? 1.288 -2.913 -10.307 1.00 93.44 89 THR A N 1
ATOM 649 C CA . THR A 1 89 ? 2.635 -2.413 -10.026 1.00 93.44 89 THR A CA 1
ATOM 650 C C . THR A 1 89 ? 3.658 -3.192 -10.850 1.00 93.44 89 THR A C 1
ATOM 652 O O . THR A 1 89 ? 3.779 -4.409 -10.712 1.00 93.44 89 THR A O 1
ATOM 655 N N . TYR A 1 90 ? 4.407 -2.491 -11.703 1.00 93.81 90 TYR A N 1
ATOM 656 C CA . TYR A 1 90 ? 5.477 -3.080 -12.525 1.00 93.81 90 TYR A CA 1
ATOM 657 C C . TYR A 1 90 ? 6.875 -2.883 -11.944 1.00 93.81 90 TYR A C 1
ATOM 659 O O . TYR A 1 90 ? 7.819 -3.487 -12.453 1.00 93.81 90 TYR A O 1
ATOM 667 N N . SER A 1 91 ? 7.003 -2.052 -10.911 1.00 93.75 91 SER A N 1
ATOM 668 C CA . SER A 1 91 ? 8.251 -1.831 -10.191 1.00 93.75 91 SER A CA 1
ATOM 669 C C . SER A 1 91 ? 8.494 -2.932 -9.168 1.00 93.75 91 SER A C 1
ATOM 671 O O . SER A 1 91 ? 7.593 -3.346 -8.435 1.00 93.75 91 SER A O 1
ATOM 673 N N . SER A 1 92 ? 9.739 -3.362 -9.092 1.00 92.06 92 SER A N 1
ATOM 674 C CA . SER A 1 92 ? 10.299 -4.151 -8.013 1.00 92.06 92 SER A CA 1
ATOM 675 C C . SER A 1 92 ? 11.167 -3.252 -7.132 1.00 92.06 92 SER A C 1
ATOM 677 O O . SER A 1 92 ? 11.604 -2.185 -7.553 1.00 92.06 92 SER A O 1
ATOM 679 N N . HIS A 1 93 ? 11.399 -3.676 -5.894 1.00 88.62 93 HIS A N 1
ATOM 680 C CA . HIS A 1 93 ? 12.358 -3.028 -5.005 1.00 88.62 93 HIS A CA 1
ATOM 681 C C . HIS A 1 93 ? 13.480 -4.009 -4.715 1.00 88.62 93 HIS A C 1
ATOM 683 O O . HIS A 1 93 ? 13.209 -5.177 -4.409 1.00 88.62 93 HIS A O 1
ATOM 689 N N . ALA A 1 94 ? 14.726 -3.544 -4.772 1.00 88.94 94 ALA A N 1
ATOM 690 C CA . ALA A 1 94 ? 15.863 -4.338 -4.344 1.00 88.94 94 ALA A CA 1
ATOM 691 C C . ALA A 1 94 ? 15.853 -4.420 -2.813 1.00 88.94 94 ALA A C 1
ATOM 693 O O . ALA A 1 94 ? 16.439 -3.586 -2.137 1.00 88.94 94 ALA A O 1
ATOM 694 N N . ARG A 1 95 ? 15.160 -5.417 -2.254 1.00 86.62 95 ARG A N 1
ATOM 695 C CA . ARG A 1 95 ? 15.203 -5.715 -0.817 1.00 86.62 95 ARG A CA 1
ATOM 696 C C . ARG A 1 95 ? 16.347 -6.679 -0.549 1.00 86.62 95 ARG A C 1
ATOM 698 O O . ARG A 1 95 ? 16.329 -7.807 -1.037 1.00 86.62 95 ARG A O 1
ATOM 705 N N . VAL A 1 96 ? 17.348 -6.224 0.195 1.00 85.19 96 VAL A N 1
ATOM 706 C CA . VAL A 1 96 ? 18.544 -7.019 0.520 1.00 85.19 96 VAL A CA 1
ATOM 707 C C . VAL A 1 96 ? 18.468 -7.540 1.951 1.00 85.19 96 VAL A C 1
ATOM 709 O O . VAL A 1 96 ? 19.000 -8.612 2.236 1.00 85.19 96 VAL A O 1
ATOM 712 N N . ALA A 1 97 ? 17.793 -6.812 2.845 1.00 83.75 97 ALA A N 1
ATOM 713 C CA . ALA A 1 97 ? 17.597 -7.234 4.225 1.00 83.75 97 ALA A CA 1
ATOM 714 C C . ALA A 1 97 ? 16.169 -7.657 4.530 1.00 83.75 97 ALA A C 1
ATOM 716 O O . ALA A 1 97 ? 15.202 -7.008 4.135 1.00 83.75 97 ALA A O 1
ATOM 717 N N . ASP A 1 98 ? 16.093 -8.690 5.363 1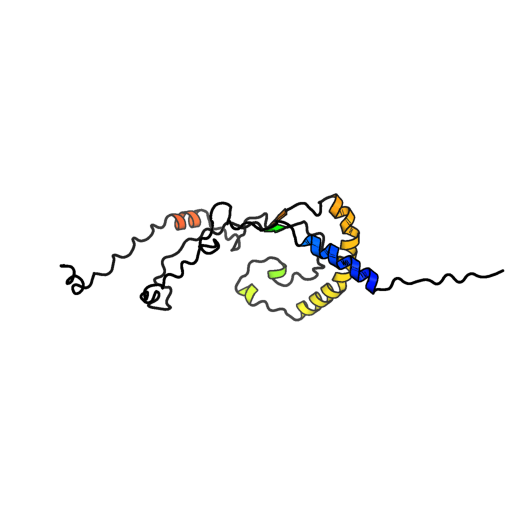.00 81.75 98 ASP A N 1
ATOM 718 C CA . ASP A 1 98 ? 14.870 -9.148 6.009 1.00 81.75 98 ASP A CA 1
ATOM 719 C C . ASP A 1 98 ? 15.059 -9.260 7.537 1.00 81.75 98 ASP A C 1
ATOM 721 O O . ASP A 1 98 ? 14.549 -10.151 8.218 1.00 81.75 98 ASP A O 1
ATOM 725 N N . GLU A 1 99 ? 15.903 -8.381 8.093 1.00 82.69 99 GLU A N 1
ATOM 726 C CA . GLU A 1 99 ? 16.316 -8.446 9.501 1.00 82.69 99 GLU A CA 1
ATOM 727 C C . GLU A 1 99 ? 15.246 -7.890 10.445 1.00 82.69 99 GLU A C 1
ATOM 729 O O . GLU A 1 99 ? 15.096 -8.378 11.569 1.00 82.69 99 GLU A O 1
ATOM 734 N N . MET A 1 100 ? 14.462 -6.904 10.004 1.00 81.12 100 MET A N 1
ATOM 735 C CA . MET A 1 100 ? 13.380 -6.357 1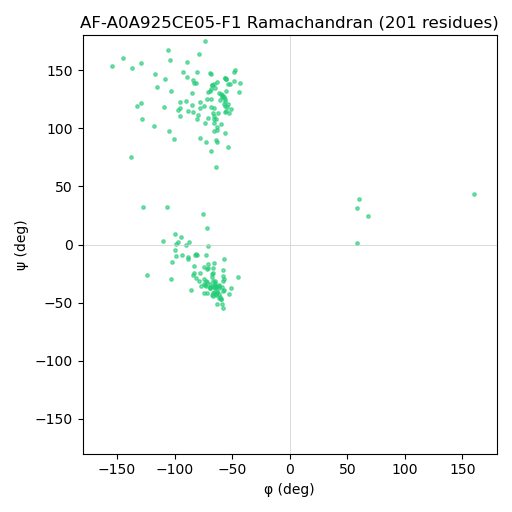0.818 1.00 81.12 100 MET A CA 1
ATOM 736 C C . MET A 1 100 ? 12.123 -7.217 10.694 1.00 81.12 100 MET A C 1
ATOM 738 O O . MET A 1 100 ? 11.725 -7.591 9.596 1.00 81.12 100 MET A O 1
ATOM 742 N N . ALA A 1 101 ? 11.429 -7.442 11.810 1.00 83.00 101 ALA A N 1
ATOM 743 C CA . ALA A 1 101 ? 10.134 -8.130 11.831 1.00 83.00 101 ALA A CA 1
ATOM 744 C C . ALA A 1 101 ? 9.133 -7.536 10.819 1.00 83.00 101 ALA A C 1
ATOM 746 O O . ALA A 1 101 ? 8.429 -8.257 10.118 1.00 83.00 101 ALA A O 1
ATOM 747 N N . ARG A 1 102 ? 9.154 -6.205 10.653 1.00 77.44 102 ARG A N 1
ATOM 748 C CA . ARG A 1 102 ? 8.338 -5.498 9.654 1.00 77.44 102 ARG A CA 1
ATOM 749 C C . ARG A 1 102 ? 8.705 -5.834 8.207 1.00 77.44 102 ARG A C 1
ATOM 751 O O . ARG A 1 102 ? 7.820 -5.823 7.360 1.00 77.44 102 ARG A O 1
ATOM 758 N N . GLN A 1 103 ? 9.980 -6.099 7.913 1.00 81.81 103 GLN A N 1
ATOM 759 C CA . GLN A 1 103 ? 10.419 -6.502 6.570 1.00 81.81 103 GLN A CA 1
ATOM 760 C C . GLN A 1 103 ? 9.913 -7.911 6.236 1.00 81.81 103 GLN A C 1
ATOM 762 O O . GLN A 1 103 ? 9.416 -8.112 5.126 1.00 81.81 103 GLN A O 1
ATOM 767 N N . ARG A 1 104 ? 9.897 -8.804 7.240 1.00 85.62 104 ARG A N 1
ATOM 768 C CA . ARG A 1 104 ? 9.403 -10.190 7.136 1.00 85.62 104 ARG A CA 1
ATOM 769 C C . ARG A 1 104 ? 7.887 -10.306 7.036 1.00 85.62 104 ARG A C 1
ATOM 771 O O . ARG A 1 104 ? 7.364 -11.394 6.815 1.00 85.62 104 ARG A O 1
ATOM 778 N N . GLY A 1 105 ? 7.169 -9.202 7.244 1.00 82.69 105 GLY A N 1
ATOM 779 C CA . GLY A 1 105 ? 5.715 -9.219 7.383 1.00 82.69 105 GLY A CA 1
ATOM 780 C C . GLY A 1 105 ? 5.242 -9.906 8.668 1.00 82.69 105 GLY A C 1
ATOM 781 O O . GLY A 1 105 ? 4.121 -10.405 8.711 1.00 82.69 105 GLY A O 1
ATOM 782 N N . GLU A 1 106 ? 6.076 -9.954 9.711 1.00 84.56 106 GLU A N 1
ATOM 783 C CA . GLU A 1 106 ? 5.666 -10.465 11.019 1.00 84.56 106 GLU A CA 1
ATOM 784 C C . GLU A 1 106 ? 4.665 -9.515 11.686 1.00 84.56 106 GLU A C 1
ATOM 786 O O . GLU A 1 106 ? 4.729 -8.289 11.538 1.00 84.56 106 GLU A O 1
ATOM 791 N N . TYR A 1 107 ? 3.744 -10.093 12.459 1.00 82.00 107 TYR A N 1
ATOM 792 C CA . TYR A 1 107 ? 2.789 -9.320 13.242 1.00 82.00 107 TYR A CA 1
ATOM 793 C C . TYR A 1 107 ? 3.507 -8.469 14.292 1.00 82.00 107 TYR A C 1
ATOM 795 O O . TYR A 1 107 ? 4.437 -8.958 14.939 1.00 82.00 107 TYR A O 1
ATOM 803 N N . PRO A 1 108 ? 3.067 -7.218 14.509 1.00 81.12 108 PRO A N 1
ATOM 804 C CA . PRO A 1 108 ? 3.649 -6.379 15.539 1.00 81.12 108 PRO A CA 1
ATOM 805 C C . PRO A 1 108 ? 3.360 -6.974 16.927 1.00 81.12 108 PRO A C 1
ATOM 807 O O . PRO A 1 108 ? 2.223 -6.978 17.390 1.00 81.12 108 PRO A O 1
ATOM 810 N N . THR A 1 109 ? 4.401 -7.467 17.589 1.00 83.56 109 THR A N 1
ATOM 811 C CA . THR A 1 109 ? 4.435 -7.823 19.016 1.00 83.56 109 THR A CA 1
ATOM 812 C C . THR A 1 109 ? 5.218 -6.783 19.822 1.00 83.56 109 THR A C 1
ATOM 814 O O . THR A 1 109 ? 5.943 -5.966 19.245 1.00 83.56 109 THR A O 1
ATOM 817 N N . GLU A 1 110 ? 5.117 -6.834 21.154 1.00 84.31 110 GLU A N 1
ATOM 818 C CA . GLU A 1 110 ? 5.919 -5.996 22.061 1.00 84.31 110 GLU A CA 1
ATOM 819 C C . GLU A 1 110 ? 7.425 -6.117 21.764 1.00 84.31 110 GLU A C 1
ATOM 821 O O . GLU A 1 110 ? 8.109 -5.102 21.634 1.00 84.31 110 GLU A O 1
ATOM 826 N N . ASP A 1 111 ? 7.919 -7.334 21.516 1.00 83.12 111 ASP A N 1
ATOM 827 C CA . ASP A 1 111 ? 9.324 -7.578 21.164 1.00 83.12 111 ASP A CA 1
ATOM 828 C C . ASP A 1 111 ? 9.708 -6.930 19.825 1.00 83.12 111 ASP A C 1
ATOM 830 O O . ASP A 1 111 ? 10.758 -6.295 19.697 1.00 83.12 111 ASP A O 1
ATOM 834 N N . THR A 1 112 ? 8.837 -7.027 18.814 1.00 83.38 112 THR A N 1
ATOM 835 C CA . THR A 1 112 ? 9.079 -6.396 17.503 1.00 83.38 112 THR A CA 1
ATOM 836 C C . THR A 1 112 ? 8.959 -4.875 17.529 1.00 83.38 112 THR A C 1
ATOM 838 O O . THR A 1 112 ? 9.511 -4.207 16.656 1.00 83.38 112 THR A O 1
ATOM 841 N N . ALA A 1 113 ? 8.262 -4.310 18.521 1.00 80.88 113 ALA A N 1
ATOM 842 C CA . ALA A 1 113 ? 8.153 -2.867 18.695 1.00 80.88 113 ALA A CA 1
ATOM 843 C C . ALA A 1 113 ? 9.453 -2.255 19.241 1.00 80.88 113 ALA A C 1
ATOM 845 O O . ALA A 1 113 ? 9.765 -1.109 18.923 1.00 80.88 113 ALA A O 1
ATOM 846 N N . VAL A 1 114 ? 10.219 -3.023 20.025 1.00 82.75 114 VAL A N 1
ATOM 847 C CA . VAL A 1 114 ? 11.500 -2.594 20.618 1.00 82.75 114 VAL A CA 1
ATOM 848 C C . VAL A 1 114 ? 12.694 -2.872 19.692 1.00 82.75 114 VAL A C 1
ATOM 850 O O . VAL A 1 114 ? 13.781 -2.329 19.899 1.00 82.75 114 VAL A O 1
ATOM 853 N N . LEU A 1 115 ? 12.500 -3.668 18.634 1.00 77.06 115 LEU A N 1
ATOM 854 C CA . LEU A 1 115 ? 13.490 -3.918 17.583 1.00 77.06 115 LEU A CA 1
ATOM 855 C C . LEU A 1 115 ? 13.827 -2.620 16.825 1.00 77.06 115 LEU A C 1
ATOM 857 O O . LEU A 1 115 ? 13.237 -2.281 15.801 1.00 77.06 115 LEU A O 1
ATOM 861 N N . ASN A 1 116 ? 14.809 -1.890 17.350 1.00 68.12 116 ASN A N 1
ATOM 862 C CA . ASN A 1 116 ? 15.396 -0.720 16.714 1.00 68.12 116 ASN A CA 1
ATOM 863 C C . ASN A 1 116 ? 16.417 -1.140 15.649 1.00 68.12 116 ASN A C 1
ATOM 865 O O . ASN A 1 116 ? 17.104 -2.153 15.786 1.00 68.12 116 ASN A O 1
ATOM 869 N N . SER A 1 117 ? 16.552 -0.329 14.598 1.00 68.12 117 SER A N 1
ATOM 870 C CA . SER A 1 117 ? 17.532 -0.540 13.530 1.00 68.12 117 SER A CA 1
ATOM 871 C C . SER A 1 117 ? 18.960 -0.541 14.100 1.00 68.12 117 SER A C 1
ATOM 873 O O . SER A 1 117 ? 19.495 0.518 14.432 1.00 68.12 117 SER A O 1
ATOM 875 N N . GLY A 1 118 ? 19.574 -1.718 14.241 1.00 74.75 118 GLY A N 1
ATOM 876 C CA . GLY A 1 118 ? 20.978 -1.849 14.644 1.00 74.75 118 GLY A CA 1
ATOM 877 C C . GLY A 1 118 ? 21.953 -1.457 13.526 1.00 74.75 118 GLY A C 1
ATOM 878 O O . GLY A 1 118 ? 21.549 -1.222 12.388 1.00 74.75 118 GLY A O 1
ATOM 879 N N . ASP A 1 119 ? 23.258 -1.447 13.815 1.00 72.88 119 ASP A N 1
ATOM 880 C CA . ASP A 1 119 ? 24.300 -1.037 12.852 1.00 72.88 119 ASP A CA 1
ATOM 881 C C . ASP A 1 119 ? 24.298 -1.849 11.545 1.00 72.88 119 ASP A C 1
ATOM 883 O O . ASP A 1 119 ? 24.618 -1.316 10.481 1.00 72.88 119 ASP A O 1
ATOM 887 N N . LYS A 1 120 ? 23.877 -3.120 11.592 1.00 76.50 120 LYS A N 1
ATOM 888 C CA . LYS A 1 120 ? 23.713 -3.956 10.393 1.00 76.50 120 LYS A CA 1
ATOM 889 C C . LYS A 1 120 ? 22.673 -3.385 9.426 1.00 76.50 120 LYS A C 1
ATOM 891 O O . LYS A 1 120 ? 22.917 -3.360 8.223 1.00 76.50 120 LYS A O 1
ATOM 896 N N . SER A 1 121 ? 21.582 -2.812 9.945 1.00 80.38 121 SER A N 1
ATOM 897 C CA . SER A 1 121 ? 20.522 -2.192 9.141 1.00 80.38 121 SER A CA 1
ATOM 898 C C . SER A 1 121 ? 21.044 -1.062 8.250 1.00 80.38 121 SER A C 1
ATOM 900 O O . SER A 1 121 ? 20.501 -0.862 7.166 1.00 80.38 121 SER A O 1
ATOM 902 N N . ARG A 1 122 ? 22.088 -0.332 8.670 1.00 85.81 122 ARG A N 1
ATOM 903 C CA . ARG A 1 122 ? 22.667 0.755 7.862 1.00 85.81 122 ARG A CA 1
ATOM 904 C C . ARG A 1 122 ? 23.346 0.226 6.606 1.00 85.81 122 ARG A C 1
ATOM 906 O O . ARG A 1 122 ? 23.155 0.784 5.531 1.00 85.81 122 ARG A O 1
ATOM 913 N N . TRP A 1 123 ? 24.114 -0.855 6.729 1.00 88.56 123 TRP A N 1
ATOM 914 C CA . TRP A 1 123 ? 24.819 -1.437 5.587 1.00 88.56 123 TRP A CA 1
ATOM 915 C C . TRP A 1 123 ? 23.863 -2.032 4.559 1.00 88.56 123 TRP A C 1
ATOM 917 O O . TRP A 1 123 ? 24.104 -1.878 3.365 1.00 88.56 123 TRP A O 1
ATOM 927 N N . TYR A 1 124 ? 22.751 -2.626 4.998 1.00 88.56 124 TYR A N 1
ATOM 928 C CA . TYR A 1 124 ? 21.721 -3.072 4.065 1.00 88.56 124 TYR A CA 1
ATOM 929 C C . TYR A 1 124 ? 21.038 -1.912 3.357 1.00 88.56 124 TYR A C 1
ATOM 931 O O . TYR A 1 124 ? 20.932 -1.968 2.143 1.00 88.56 124 TYR A O 1
ATOM 939 N N . GLN A 1 125 ? 20.676 -0.831 4.055 1.00 88.06 125 GLN A N 1
ATOM 940 C CA . GLN A 1 125 ? 20.105 0.357 3.403 1.00 88.06 125 GLN A CA 1
ATOM 941 C C . GLN A 1 125 ? 21.049 0.944 2.342 1.00 88.06 125 GLN A C 1
ATOM 943 O O . GLN A 1 125 ? 20.604 1.324 1.262 1.00 88.06 125 GLN A O 1
ATOM 948 N N . VAL A 1 126 ? 22.360 0.985 2.617 1.00 91.88 126 VAL A N 1
ATOM 949 C CA . VAL A 1 126 ? 23.362 1.399 1.620 1.00 91.88 126 VAL A CA 1
ATOM 950 C C . VAL A 1 126 ? 23.405 0.419 0.445 1.00 91.88 126 VAL A C 1
ATOM 952 O O . VAL A 1 126 ? 23.450 0.848 -0.704 1.00 91.88 126 VAL A O 1
ATOM 955 N N . GLY A 1 127 ? 23.367 -0.887 0.716 1.00 92.38 127 GLY A N 1
ATOM 956 C CA . GLY A 1 127 ? 23.317 -1.919 -0.318 1.00 92.38 127 GLY A CA 1
ATOM 957 C C . GLY A 1 127 ? 22.082 -1.800 -1.213 1.00 92.38 127 GLY A C 1
ATOM 958 O O . GLY A 1 127 ? 22.216 -1.808 -2.433 1.00 92.38 127 GLY A O 1
ATOM 959 N N . GLU A 1 128 ? 20.902 -1.616 -0.622 1.00 93.25 128 GLU A N 1
ATOM 960 C CA . GLU A 1 128 ? 19.642 -1.386 -1.337 1.00 93.25 128 GLU A CA 1
ATOM 961 C C . GLU A 1 128 ? 19.738 -0.123 -2.196 1.00 93.25 128 GLU A C 1
ATOM 963 O O . GLU A 1 128 ? 19.468 -0.178 -3.391 1.00 93.25 128 GLU A O 1
ATOM 968 N N . ALA A 1 129 ? 20.252 0.983 -1.649 1.00 93.12 129 ALA A N 1
ATOM 969 C CA . ALA A 1 129 ? 20.437 2.225 -2.400 1.00 93.12 129 ALA A CA 1
ATOM 970 C C . ALA A 1 129 ? 21.394 2.080 -3.600 1.00 93.12 129 ALA A C 1
ATOM 972 O O . ALA A 1 129 ? 21.190 2.721 -4.630 1.00 93.12 129 ALA A O 1
ATOM 973 N N . ILE A 1 130 ? 22.433 1.244 -3.488 1.00 95.88 130 ILE A N 1
ATOM 974 C CA . ILE A 1 130 ? 23.365 0.961 -4.591 1.00 95.88 130 ILE A CA 1
ATOM 975 C C . ILE A 1 130 ? 22.711 0.073 -5.658 1.00 95.88 130 ILE A C 1
ATOM 977 O O . ILE A 1 130 ? 22.992 0.246 -6.845 1.00 95.88 130 ILE A O 1
ATOM 981 N N . LEU A 1 131 ? 21.860 -0.876 -5.258 1.00 95.62 131 LEU A N 1
ATOM 982 C CA . LEU A 1 131 ? 21.216 -1.822 -6.172 1.00 95.62 131 LEU A CA 1
ATOM 983 C C . LEU A 1 131 ? 19.949 -1.267 -6.834 1.00 95.62 131 LEU A C 1
ATOM 985 O O . LEU A 1 131 ? 19.630 -1.675 -7.952 1.00 95.62 131 LEU A O 1
ATOM 989 N N . GLU A 1 132 ? 19.259 -0.320 -6.201 1.00 95.38 132 GLU A N 1
ATOM 990 C CA . GLU A 1 132 ? 17.978 0.213 -6.678 1.00 95.38 132 GLU A CA 1
ATOM 991 C C . GLU A 1 132 ? 18.037 0.797 -8.104 1.00 95.38 132 GLU A C 1
ATOM 993 O O . GLU A 1 132 ? 17.122 0.523 -8.884 1.00 95.38 132 GLU A O 1
ATOM 998 N N . PRO A 1 133 ? 19.097 1.515 -8.540 1.00 94.19 133 PRO A N 1
ATOM 999 C CA . PRO A 1 133 ? 19.202 1.970 -9.927 1.00 94.19 133 PRO A CA 1
ATOM 1000 C C . PRO A 1 133 ? 19.242 0.818 -10.939 1.00 94.19 133 PRO A C 1
ATOM 1002 O O . PRO A 1 133 ? 18.677 0.930 -12.026 1.00 94.19 133 PRO A O 1
ATOM 1005 N N . PHE A 1 134 ? 19.888 -0.298 -10.588 1.00 96.12 134 PHE A N 1
ATOM 1006 C CA . PHE A 1 134 ? 19.970 -1.474 -11.456 1.00 96.12 134 PHE A CA 1
ATOM 1007 C C . PHE A 1 134 ? 18.642 -2.230 -11.494 1.00 96.12 134 PHE A C 1
ATOM 1009 O O . PHE A 1 134 ? 18.209 -2.630 -12.575 1.00 96.12 134 PHE A O 1
ATOM 1016 N N . ALA A 1 135 ? 17.974 -2.378 -10.346 1.00 95.62 135 ALA A N 1
ATOM 1017 C CA . ALA A 1 135 ? 16.628 -2.942 -10.279 1.00 95.62 135 ALA A CA 1
ATOM 1018 C C . ALA A 1 135 ? 15.630 -2.096 -11.088 1.00 95.62 135 ALA A C 1
ATOM 1020 O O . ALA A 1 135 ? 14.915 -2.629 -11.932 1.00 95.62 135 ALA A O 1
ATOM 1021 N N . SER A 1 136 ? 15.689 -0.770 -10.950 1.00 94.50 136 SER A N 1
ATOM 1022 C CA . SER A 1 136 ? 14.866 0.168 -11.722 1.00 94.50 136 SER A CA 1
ATOM 1023 C C . SER A 1 136 ? 15.130 0.066 -13.227 1.00 94.50 136 SER A C 1
ATOM 1025 O O . SER A 1 136 ? 14.196 0.058 -14.027 1.00 94.50 136 SER A O 1
ATOM 1027 N N . ALA A 1 137 ? 16.398 -0.041 -13.642 1.00 95.06 137 ALA A N 1
ATOM 1028 C CA . ALA A 1 137 ? 16.747 -0.231 -15.049 1.00 95.06 137 ALA A CA 1
ATOM 1029 C C . ALA A 1 137 ? 16.195 -1.557 -15.595 1.00 95.06 137 ALA A C 1
ATOM 1031 O O . ALA A 1 137 ? 15.669 -1.597 -16.709 1.00 95.06 137 ALA A O 1
ATOM 1032 N N . LEU A 1 138 ? 16.270 -2.628 -14.800 1.00 96.94 138 LEU A N 1
ATOM 1033 C CA . LEU A 1 138 ? 15.673 -3.911 -15.150 1.00 96.94 138 LEU A CA 1
ATOM 1034 C C . LEU A 1 138 ? 14.147 -3.807 -15.257 1.00 96.94 138 LEU A C 1
ATOM 1036 O O . LEU A 1 138 ? 13.580 -4.350 -16.201 1.00 96.94 138 LEU A O 1
ATOM 1040 N N . ASP A 1 139 ? 13.486 -3.079 -14.360 1.00 96.81 139 ASP A N 1
ATOM 1041 C CA . ASP A 1 139 ? 12.039 -2.866 -14.424 1.00 96.81 139 ASP A CA 1
ATOM 1042 C C . ASP A 1 139 ? 11.616 -2.082 -15.667 1.00 96.81 139 ASP A C 1
ATOM 1044 O O . ASP A 1 139 ? 10.607 -2.428 -16.275 1.00 96.81 139 ASP A O 1
ATOM 1048 N N . ILE A 1 140 ? 12.405 -1.101 -16.120 1.00 95.62 140 ILE A N 1
ATOM 1049 C CA . ILE A 1 140 ? 12.156 -0.397 -17.390 1.00 95.62 140 ILE A CA 1
ATOM 1050 C C . ILE A 1 140 ? 12.218 -1.372 -18.572 1.00 95.62 140 ILE A C 1
ATOM 1052 O O . I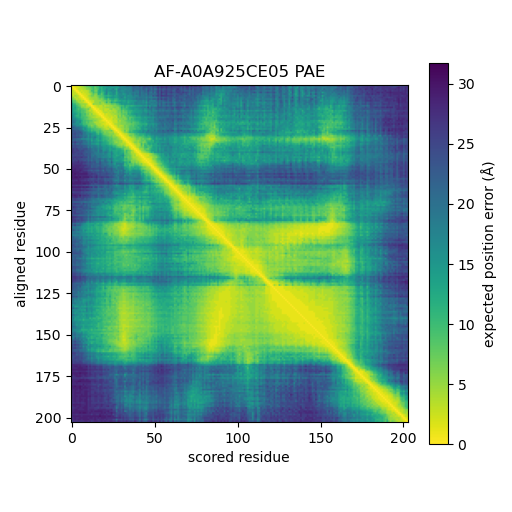LE A 1 140 ? 11.339 -1.362 -19.434 1.00 95.62 140 ILE A O 1
ATOM 1056 N N . VAL A 1 141 ? 13.236 -2.236 -18.615 1.00 96.94 141 VAL A N 1
ATOM 1057 C CA . VAL A 1 141 ? 13.379 -3.241 -19.682 1.00 96.94 141 VAL A CA 1
ATOM 1058 C C . VAL A 1 141 ? 12.242 -4.265 -19.623 1.00 96.94 141 VAL A C 1
ATOM 1060 O O . VAL A 1 141 ? 11.682 -4.642 -20.653 1.00 96.94 141 VAL A O 1
ATOM 1063 N N . MET A 1 142 ? 11.867 -4.690 -18.417 1.00 97.62 142 MET A N 1
ATOM 1064 C CA . MET A 1 142 ? 10.823 -5.686 -18.182 1.00 97.62 142 MET A CA 1
ATOM 1065 C C . MET A 1 142 ? 9.404 -5.109 -18.223 1.00 97.62 142 MET A C 1
ATOM 1067 O O . MET A 1 142 ? 8.445 -5.882 -18.236 1.00 97.62 142 MET A O 1
ATOM 1071 N N . PHE A 1 143 ? 9.240 -3.787 -18.291 1.00 95.81 143 PHE A N 1
ATOM 1072 C CA . PHE A 1 143 ? 7.932 -3.142 -18.350 1.00 95.81 143 PHE A CA 1
ATOM 1073 C C . PHE A 1 143 ? 7.133 -3.613 -19.565 1.00 95.81 143 PHE A C 1
ATOM 1075 O O . PHE A 1 143 ? 6.012 -4.079 -19.402 1.00 95.81 143 PHE A O 1
ATOM 1082 N N . ILE A 1 144 ? 7.717 -3.563 -20.768 1.00 95.38 144 ILE A N 1
ATOM 1083 C CA . ILE A 1 144 ? 7.026 -3.937 -22.013 1.00 95.38 144 ILE A CA 1
ATOM 1084 C C . ILE A 1 144 ? 6.502 -5.381 -21.966 1.00 95.38 144 ILE A C 1
ATOM 1086 O O . ILE A 1 144 ? 5.302 -5.569 -22.164 1.00 95.38 144 ILE A O 1
ATOM 1090 N N . PRO A 1 145 ? 7.324 -6.415 -21.686 1.00 97.69 145 PRO A N 1
ATOM 1091 C CA . PRO A 1 145 ? 6.807 -7.778 -21.634 1.00 97.69 145 PRO A CA 1
ATOM 1092 C C . PRO A 1 145 ? 5.784 -7.974 -20.507 1.00 97.69 145 PRO A C 1
ATOM 1094 O O . PRO A 1 145 ? 4.800 -8.679 -20.716 1.00 97.69 145 PRO A O 1
ATOM 1097 N N . ARG A 1 146 ? 5.954 -7.334 -19.340 1.00 97.06 146 ARG A N 1
ATOM 1098 C CA . ARG A 1 146 ? 4.968 -7.428 -18.249 1.00 97.06 146 ARG A CA 1
ATOM 1099 C C . ARG A 1 146 ? 3.638 -6.764 -18.622 1.00 97.06 146 ARG A C 1
ATOM 1101 O O . ARG A 1 146 ? 2.603 -7.368 -18.371 1.00 97.06 146 ARG A O 1
ATOM 1108 N N . ALA A 1 147 ? 3.670 -5.598 -19.268 1.00 95.62 147 ALA A N 1
ATOM 1109 C CA . ALA A 1 147 ? 2.497 -4.833 -19.705 1.00 95.62 147 ALA A CA 1
ATOM 1110 C C . ALA A 1 147 ? 1.673 -5.533 -20.809 1.00 95.62 147 ALA A C 1
ATOM 1112 O O . ALA A 1 147 ? 0.506 -5.204 -21.028 1.00 95.62 147 ALA A O 1
ATOM 1113 N N . LEU A 1 148 ? 2.286 -6.482 -21.529 1.00 96.56 148 LEU A N 1
ATOM 1114 C CA . LEU A 1 148 ? 1.597 -7.347 -22.493 1.00 96.56 148 LEU A CA 1
A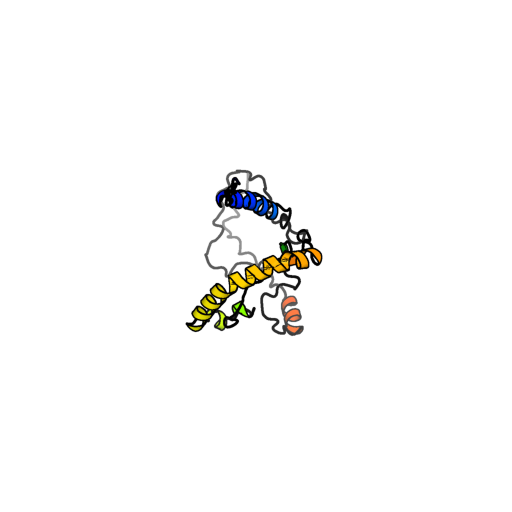TOM 1115 C C . LEU A 1 148 ? 0.891 -8.534 -21.826 1.00 96.56 148 LEU A C 1
ATOM 1117 O O . LEU A 1 148 ? -0.089 -9.027 -22.373 1.00 96.56 148 LEU A O 1
ATOM 1121 N N . VAL A 1 149 ? 1.398 -9.013 -20.685 1.00 97.56 149 VAL A N 1
ATOM 1122 C CA . VAL A 1 149 ? 0.803 -10.136 -19.935 1.00 97.56 149 VAL A CA 1
ATOM 1123 C C . VAL A 1 149 ? -0.283 -9.652 -18.983 1.00 97.56 149 VAL A C 1
ATOM 1125 O O . VAL A 1 149 ? -1.299 -10.315 -18.809 1.00 97.56 149 VAL A O 1
ATOM 1128 N N . LYS A 1 150 ? -0.039 -8.510 -18.349 1.00 96.06 150 LYS A N 1
ATOM 1129 C CA . LYS A 1 150 ? -0.925 -7.854 -17.401 1.00 96.06 150 LYS A CA 1
ATOM 1130 C C . LYS A 1 150 ? -1.049 -6.423 -17.869 1.00 96.06 150 LYS A C 1
ATOM 1132 O O . LYS A 1 150 ? -0.025 -5.776 -18.052 1.00 96.06 150 LYS A O 1
ATOM 1137 N N . HIS A 1 151 ? -2.252 -5.955 -18.158 1.00 95.56 151 HIS A N 1
ATOM 1138 C CA . HIS A 1 151 ? -2.394 -4.668 -18.824 1.00 95.56 151 HIS A CA 1
ATOM 1139 C C . HIS A 1 151 ? -2.346 -3.507 -17.822 1.00 95.56 151 HIS A C 1
ATOM 1141 O O . HIS A 1 151 ? -2.918 -3.601 -16.741 1.00 95.56 151 HIS A O 1
ATOM 1147 N N . PRO A 1 152 ? -1.711 -2.365 -18.147 1.00 91.88 152 PRO A N 1
ATOM 1148 C CA . PRO A 1 152 ? -1.560 -1.248 -17.208 1.00 91.88 152 PRO A CA 1
ATOM 1149 C C . PRO A 1 152 ? -2.860 -0.483 -16.905 1.00 91.88 152 PRO A C 1
ATOM 1151 O O . PRO A 1 152 ? -2.821 0.476 -16.143 1.00 91.88 152 PRO A O 1
ATOM 1154 N N . TRP A 1 153 ? -3.978 -0.877 -17.518 1.00 91.06 153 TRP A N 1
ATOM 1155 C CA . TRP A 1 153 ? -5.324 -0.351 -17.267 1.00 91.06 153 TRP A CA 1
ATOM 1156 C C . TRP A 1 153 ? -6.243 -1.364 -16.560 1.00 91.06 153 TRP A C 1
ATOM 1158 O O . TRP A 1 153 ? -7.425 -1.078 -16.364 1.00 91.06 153 TRP A O 1
ATOM 1168 N N . GLU A 1 154 ? -5.736 -2.544 -16.193 1.00 92.44 154 GLU A N 1
ATOM 1169 C CA . GLU A 1 154 ? -6.483 -3.529 -15.406 1.00 92.44 154 GLU A CA 1
ATOM 1170 C C . GLU A 1 154 ? -6.526 -3.151 -13.928 1.00 92.44 154 GLU A C 1
ATOM 1172 O O . GLU A 1 154 ? -5.515 -3.152 -13.235 1.00 92.44 154 GLU A O 1
ATOM 1177 N N . THR A 1 155 ? -7.722 -2.904 -13.408 1.00 92.38 155 THR A N 1
ATOM 1178 C CA . THR A 1 155 ? -7.904 -2.703 -11.972 1.00 92.38 155 THR A CA 1
ATOM 1179 C C . THR A 1 155 ? -7.687 -4.007 -11.204 1.00 92.38 155 THR A C 1
ATOM 1181 O O . THR A 1 155 ? -8.265 -5.045 -11.526 1.00 92.38 155 THR A O 1
ATOM 1184 N N . GLU A 1 156 ? -6.889 -3.940 -10.144 1.00 92.44 156 GLU A N 1
ATOM 1185 C CA . GLU A 1 156 ? -6.704 -4.993 -9.156 1.00 92.44 156 GLU A CA 1
ATOM 1186 C C . GLU A 1 156 ? -7.171 -4.538 -7.781 1.00 92.44 156 GLU A C 1
ATOM 1188 O O . GLU A 1 156 ? -6.986 -3.386 -7.405 1.00 92.44 156 GLU A O 1
ATOM 1193 N N . SER A 1 157 ? -7.700 -5.472 -6.999 1.00 89.69 157 SER A N 1
ATOM 1194 C CA . SER A 1 157 ? -8.057 -5.237 -5.604 1.00 89.69 157 SER A CA 1
ATOM 1195 C C . SER A 1 157 ? -7.003 -5.854 -4.680 1.00 89.69 157 SER A C 1
ATOM 1197 O O . SER A 1 157 ? -6.628 -7.022 -4.847 1.00 89.69 157 SER A O 1
ATOM 1199 N N . SER A 1 158 ? -6.538 -5.093 -3.687 1.00 87.62 158 SER A N 1
ATOM 1200 C CA . SER A 1 158 ? -5.685 -5.588 -2.602 1.00 87.62 158 SER A CA 1
ATOM 1201 C C . SER A 1 158 ? -6.111 -5.040 -1.229 1.00 87.62 158 SER A C 1
ATOM 1203 O O . SER A 1 158 ? -6.677 -3.952 -1.150 1.00 87.62 158 SER A O 1
ATOM 1205 N N . PRO A 1 159 ? -5.859 -5.768 -0.125 1.00 84.31 159 PRO A N 1
ATOM 1206 C CA . PRO A 1 159 ? -5.367 -7.146 -0.077 1.00 84.31 159 PRO A CA 1
ATOM 1207 C C . PRO A 1 159 ? -6.418 -8.146 -0.596 1.00 84.31 159 PRO A C 1
ATOM 1209 O O . PRO A 1 159 ? -7.616 -7.936 -0.436 1.00 84.31 159 PRO A O 1
ATOM 1212 N N . ARG A 1 160 ? -5.968 -9.231 -1.247 1.00 81.31 160 ARG A N 1
ATOM 1213 C CA . ARG A 1 160 ? -6.856 -10.331 -1.690 1.00 81.31 160 ARG A CA 1
ATOM 1214 C C . ARG A 1 160 ? -7.242 -11.258 -0.541 1.00 81.31 160 ARG A C 1
ATOM 1216 O O . ARG A 1 160 ? -8.273 -11.922 -0.597 1.00 81.31 160 ARG A O 1
ATOM 1223 N N . ASP A 1 161 ? -6.406 -11.282 0.486 1.00 79.50 161 ASP A N 1
ATOM 1224 C CA . ASP A 1 161 ? -6.614 -12.058 1.694 1.00 79.50 161 ASP A CA 1
ATOM 1225 C C . ASP A 1 161 ? -7.330 -11.214 2.748 1.00 79.50 161 ASP A C 1
ATOM 1227 O O . ASP A 1 161 ? -7.154 -9.993 2.827 1.00 79.50 161 ASP A O 1
ATOM 1231 N N . ALA A 1 162 ? -8.132 -11.873 3.584 1.00 71.56 162 ALA A N 1
ATOM 1232 C CA . ALA A 1 162 ? -8.792 -11.211 4.699 1.00 71.56 162 ALA A CA 1
ATOM 1233 C C . ALA A 1 162 ? -7.746 -10.567 5.619 1.00 71.56 162 ALA A C 1
ATOM 1235 O O . ALA A 1 162 ? -6.808 -11.228 6.069 1.00 71.56 162 ALA A O 1
ATOM 1236 N N . TYR A 1 163 ? -7.926 -9.279 5.918 1.00 70.19 163 TYR A N 1
ATOM 1237 C CA . TYR A 1 163 ? -7.050 -8.576 6.844 1.00 70.19 163 TYR A CA 1
ATOM 1238 C C . TYR A 1 163 ? -7.145 -9.207 8.235 1.00 70.19 163 TYR A C 1
ATOM 1240 O O . TYR A 1 163 ? -8.177 -9.141 8.905 1.00 70.19 163 TYR A O 1
ATOM 1248 N N . GLN A 1 164 ? -6.050 -9.812 8.673 1.00 66.69 164 GLN A N 1
ATOM 1249 C CA . GLN A 1 164 ? -5.908 -10.349 10.015 1.00 66.69 164 GLN A CA 1
ATOM 1250 C C . GLN A 1 164 ? -5.212 -9.291 10.878 1.00 66.69 164 GLN A C 1
ATOM 1252 O O . GLN A 1 164 ? -4.133 -8.806 10.549 1.00 66.69 164 GLN A O 1
ATOM 1257 N N . ARG A 1 165 ? -5.860 -8.879 11.974 1.00 65.56 165 ARG A N 1
ATOM 1258 C CA . ARG A 1 165 ? -5.310 -7.894 12.933 1.00 65.56 165 ARG A CA 1
ATOM 1259 C C . ARG A 1 165 ? -4.367 -8.511 13.957 1.00 65.56 165 ARG A C 1
ATOM 1261 O O . ARG A 1 165 ? -3.606 -7.799 14.603 1.00 65.56 165 ARG A O 1
ATOM 1268 N N . ALA A 1 166 ? -4.453 -9.817 14.114 1.00 67.31 166 ALA A N 1
ATOM 1269 C CA . ALA A 1 166 ? -3.633 -10.609 15.000 1.00 67.31 166 ALA A CA 1
ATOM 1270 C C . ALA A 1 166 ? -3.073 -11.775 14.185 1.00 67.31 166 ALA A C 1
ATOM 1272 O O . ALA A 1 166 ? -3.702 -12.155 13.189 1.00 67.31 166 ALA A O 1
ATOM 1273 N N . PRO A 1 167 ? -1.939 -12.369 14.602 1.00 65.62 167 PRO A N 1
ATOM 1274 C CA . PRO A 1 167 ? -1.575 -13.682 14.095 1.00 65.62 167 PRO A CA 1
ATOM 1275 C C . PRO A 1 167 ? -2.797 -14.590 14.193 1.00 65.62 167 PRO A C 1
ATOM 1277 O O . PRO A 1 167 ? -3.631 -14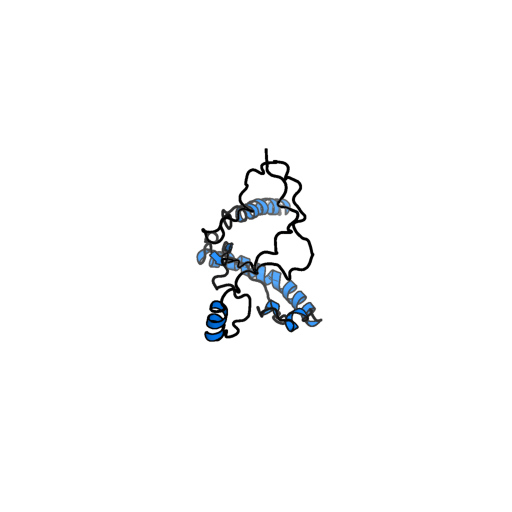.402 15.083 1.00 65.62 167 PRO A O 1
ATOM 1280 N N . ALA A 1 168 ? -2.907 -15.571 13.299 1.00 62.78 168 ALA A N 1
ATOM 1281 C CA . ALA A 1 168 ? -3.843 -16.672 13.466 1.00 62.78 168 ALA A CA 1
ATOM 1282 C C . ALA A 1 168 ? -3.429 -17.480 14.708 1.00 62.78 168 ALA A C 1
ATOM 1284 O O . ALA A 1 168 ? -2.960 -18.610 14.624 1.00 62.78 168 ALA A O 1
ATOM 1285 N N . THR A 1 169 ? -3.543 -16.878 15.893 1.00 55.38 169 THR A N 1
ATOM 1286 C CA . THR A 1 169 ? -3.723 -17.602 17.127 1.00 55.38 169 THR A CA 1
ATOM 1287 C C . THR A 1 169 ? -4.921 -18.467 16.828 1.00 55.38 169 THR A C 1
ATOM 1289 O O . THR A 1 169 ? -5.960 -17.961 16.403 1.00 55.38 169 THR A O 1
ATOM 1292 N N . THR A 1 170 ? -4.738 -19.773 16.941 1.00 50.75 170 THR A N 1
ATOM 1293 C CA . THR A 1 170 ? -5.809 -20.750 16.943 1.00 50.75 170 THR A CA 1
ATOM 1294 C C . THR A 1 170 ? -6.781 -20.314 18.036 1.00 50.75 170 THR A C 1
ATOM 1296 O O . THR A 1 170 ? -6.683 -20.747 19.179 1.00 50.75 170 THR A O 1
ATOM 1299 N N . LEU A 1 171 ? -7.697 -19.396 17.723 1.00 49.19 171 LEU A N 1
ATOM 1300 C CA . LEU A 1 171 ? -8.932 -19.253 18.454 1.00 49.19 171 LEU A CA 1
ATOM 1301 C C . LEU A 1 171 ? -9.607 -20.579 18.173 1.00 49.19 171 LEU A C 1
ATOM 1303 O O . LEU A 1 171 ? -10.230 -20.777 17.131 1.00 49.19 171 LEU A O 1
AT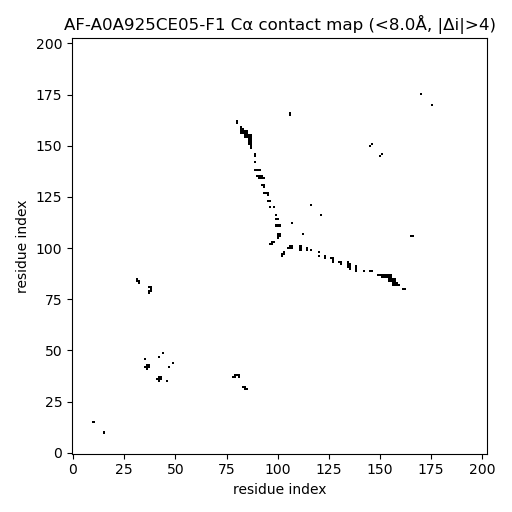OM 1307 N N . THR A 1 172 ? -9.338 -21.545 19.049 1.00 52.00 172 THR A N 1
ATOM 1308 C CA . THR A 1 172 ? -10.050 -22.812 19.090 1.00 52.00 172 THR A CA 1
ATOM 1309 C C . THR A 1 172 ? -11.518 -22.448 18.935 1.00 52.00 172 THR A C 1
ATOM 1311 O O . THR A 1 172 ? -11.967 -21.517 19.601 1.00 52.00 172 THR A O 1
ATOM 1314 N N . THR A 1 173 ? -12.250 -23.104 18.039 1.00 56.38 173 THR A N 1
ATOM 1315 C CA . THR A 1 173 ? -13.655 -22.792 17.720 1.00 56.38 173 THR A CA 1
ATOM 1316 C C . THR A 1 173 ? -14.520 -22.550 18.973 1.00 56.38 173 THR A C 1
ATOM 1318 O O . THR A 1 173 ? -15.439 -21.734 18.945 1.00 56.38 173 THR A O 1
ATOM 1321 N N . ASP A 1 174 ? -14.156 -23.162 20.104 1.00 54.81 174 ASP A N 1
ATOM 1322 C CA . ASP A 1 174 ? -14.730 -22.932 21.433 1.00 54.81 174 ASP A CA 1
ATOM 1323 C C . ASP A 1 174 ? -14.624 -21.489 21.965 1.00 54.81 174 ASP A C 1
ATOM 1325 O O . ASP A 1 174 ? -15.557 -21.017 22.612 1.00 54.81 174 ASP A O 1
ATOM 1329 N N . GLN A 1 175 ? -13.541 -20.749 21.707 1.00 55.31 175 GLN A N 1
ATOM 1330 C CA . GLN A 1 175 ? -13.386 -19.361 22.165 1.00 55.31 175 GLN A CA 1
ATOM 1331 C C . GLN A 1 175 ? -14.300 -18.399 21.400 1.00 55.31 175 GLN A C 1
ATOM 1333 O O . GLN A 1 175 ? -14.966 -17.575 22.024 1.00 55.31 175 GLN A O 1
ATOM 1338 N N . LEU A 1 176 ? -14.420 -18.566 20.078 1.00 57.22 176 LEU A N 1
ATOM 1339 C CA . LEU A 1 176 ? -15.356 -17.789 19.256 1.00 57.22 176 LEU A CA 1
ATOM 1340 C C . LEU A 1 176 ? -16.820 -18.090 19.623 1.00 57.22 176 LEU A C 1
ATOM 1342 O O . LEU A 1 176 ? -17.640 -17.174 19.682 1.00 57.22 176 LEU A O 1
ATOM 1346 N N . ALA A 1 177 ? -17.145 -19.349 19.937 1.00 59.06 177 ALA A N 1
ATOM 1347 C CA . ALA A 1 177 ? -18.479 -19.731 20.405 1.00 59.06 177 ALA A CA 1
ATOM 1348 C C . ALA A 1 177 ? -18.791 -19.200 21.818 1.00 59.06 177 ALA A C 1
ATOM 1350 O O . ALA A 1 177 ? -19.920 -18.797 22.094 1.00 59.06 177 ALA A O 1
ATOM 1351 N N . THR A 1 178 ? -17.797 -19.159 22.709 1.00 57.16 178 THR A N 1
ATOM 1352 C CA . THR A 1 178 ? -17.976 -18.687 24.093 1.00 57.16 178 THR A CA 1
ATOM 1353 C C . THR A 1 178 ? -18.121 -17.167 24.171 1.00 57.16 178 THR A C 1
ATOM 1355 O O . THR A 1 178 ? -18.866 -16.664 25.012 1.00 57.16 178 THR A O 1
ATOM 1358 N N . GLU A 1 179 ? -17.441 -16.418 23.302 1.00 55.19 179 GLU A N 1
ATOM 1359 C CA . GLU A 1 179 ? -17.504 -14.954 23.311 1.00 55.19 179 GLU A CA 1
ATOM 1360 C C . GLU A 1 179 ? -18.799 -14.420 22.681 1.00 55.19 179 GLU A C 1
ATOM 1362 O O . GLU A 1 179 ? -19.400 -13.494 23.222 1.00 55.19 179 GLU A O 1
ATOM 1367 N N . GLY A 1 180 ? -19.317 -15.080 21.636 1.00 57.59 180 GLY A N 1
ATOM 1368 C CA . GLY A 1 180 ? -20.628 -14.758 21.055 1.00 57.59 180 GLY A CA 1
ATOM 1369 C C . GLY A 1 180 ? -21.833 -15.139 21.930 1.00 57.59 180 GLY A C 1
ATOM 1370 O O . GLY A 1 180 ? -22.933 -14.642 21.704 1.00 57.59 180 GLY A O 1
ATOM 1371 N N . ALA A 1 181 ? -21.643 -16.002 22.932 1.00 55.00 181 ALA A N 1
ATOM 1372 C CA . ALA A 1 181 ? -22.714 -16.491 23.802 1.00 55.00 181 ALA A CA 1
ATOM 1373 C C . ALA A 1 181 ? -22.807 -15.768 25.154 1.00 55.00 181 ALA A C 1
ATOM 1375 O O . ALA A 1 181 ? -23.672 -16.115 25.964 1.00 55.00 181 ALA A O 1
ATOM 1376 N N . ARG A 1 182 ? -21.946 -14.778 25.443 1.00 59.72 182 ARG A N 1
ATOM 1377 C CA . ARG A 1 182 ? -22.089 -14.011 26.686 1.00 59.72 182 ARG A CA 1
ATOM 1378 C C . ARG A 1 182 ? -23.364 -13.168 26.605 1.00 59.72 182 ARG A C 1
ATOM 1380 O O . ARG A 1 182 ? -23.454 -12.311 25.726 1.00 59.72 182 ARG A O 1
ATOM 1387 N N . PRO A 1 183 ? -24.346 -13.380 27.501 1.00 67.50 183 PRO A N 1
ATOM 1388 C CA . PRO A 1 183 ? -25.509 -12.514 27.557 1.00 67.50 183 PRO A CA 1
ATOM 1389 C C . PRO A 1 183 ? -25.021 -11.092 27.819 1.00 67.50 183 PRO A C 1
ATOM 1391 O O . PRO A 1 183 ? -24.257 -10.860 28.759 1.00 67.50 183 PRO A O 1
ATOM 1394 N N . VAL A 1 184 ? -25.446 -10.157 26.968 1.00 70.94 184 VAL A N 1
ATOM 1395 C CA . VAL A 1 184 ? -25.231 -8.730 27.205 1.00 70.94 184 VAL A CA 1
ATOM 1396 C C . VAL A 1 184 ? -25.814 -8.439 28.590 1.00 70.94 184 VAL A C 1
ATOM 1398 O O . VAL A 1 184 ? -27.001 -8.718 28.801 1.00 70.94 184 VAL A O 1
ATOM 1401 N N . PRO A 1 185 ? -25.005 -7.984 29.565 1.00 76.62 185 PRO A N 1
ATOM 1402 C CA . PRO A 1 185 ? -25.529 -7.662 30.880 1.00 76.62 185 PRO A CA 1
ATOM 1403 C C . PRO A 1 185 ? -26.650 -6.644 30.697 1.00 76.62 185 PRO A C 1
ATOM 1405 O O . PRO A 1 185 ? -26.502 -5.687 29.935 1.0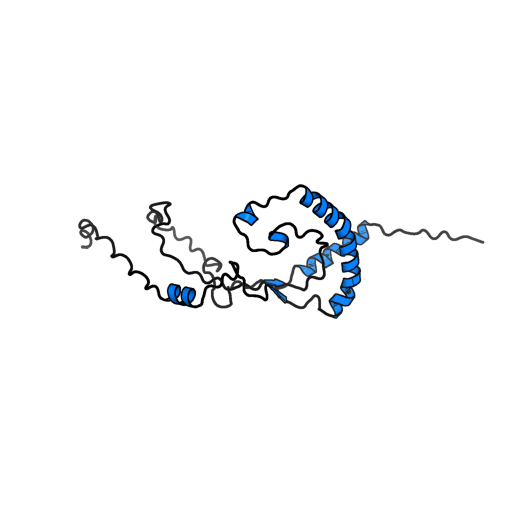0 76.62 185 PRO A O 1
ATOM 1408 N N . ALA A 1 186 ? -27.790 -6.889 31.348 1.00 81.94 186 ALA A N 1
ATOM 1409 C CA . ALA A 1 186 ? -28.916 -5.972 31.279 1.00 81.94 186 ALA A CA 1
ATOM 1410 C C . ALA A 1 186 ? -28.425 -4.557 31.629 1.00 81.94 186 ALA A C 1
ATOM 1412 O O . ALA A 1 186 ? -27.614 -4.422 32.556 1.00 81.94 186 ALA A O 1
ATOM 1413 N N . PRO A 1 187 ? -28.876 -3.520 30.899 1.00 83.69 187 PRO A N 1
ATOM 1414 C CA . PRO A 1 187 ? -28.467 -2.158 31.191 1.00 83.69 187 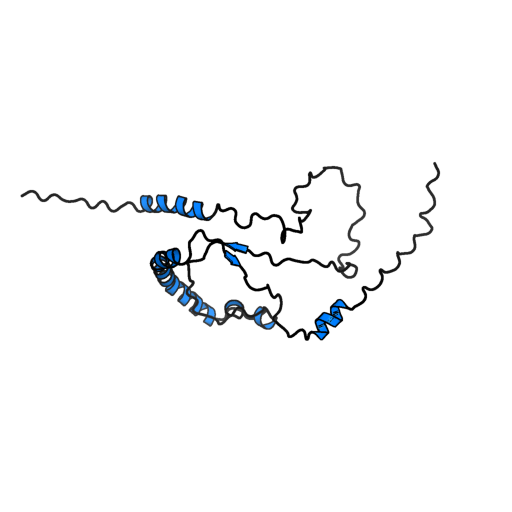PRO A CA 1
ATOM 1415 C C . PRO A 1 187 ? -28.742 -1.866 32.672 1.00 83.69 187 PRO A C 1
ATOM 1417 O O . PRO A 1 187 ? -29.777 -2.301 33.197 1.00 83.69 187 PRO A O 1
ATOM 1420 N N . PRO A 1 188 ? -27.821 -1.181 33.374 1.00 86.69 188 PRO A N 1
ATOM 1421 C CA . PRO A 1 188 ? -28.051 -0.814 34.760 1.00 86.69 188 PRO A CA 1
ATOM 1422 C C . PRO A 1 188 ? -29.370 -0.033 34.857 1.00 86.69 188 PRO A C 1
ATOM 1424 O O . PRO A 1 188 ? -29.691 0.742 33.949 1.00 86.69 188 PRO A O 1
ATOM 1427 N N . PRO A 1 189 ? -30.165 -0.240 35.923 1.00 89.38 189 PRO A N 1
ATOM 1428 C CA . PRO A 1 189 ? -31.407 0.495 36.094 1.00 89.38 189 PRO A CA 1
ATOM 1429 C C . PRO A 1 189 ? -31.115 2.003 36.057 1.00 89.38 189 PRO A C 1
ATOM 1431 O O . PRO A 1 189 ? -30.075 2.431 36.571 1.00 89.38 189 PRO A O 1
ATOM 1434 N N . PRO A 1 190 ? -32.005 2.814 35.455 1.00 86.94 190 PRO A N 1
ATOM 1435 C CA . PRO A 1 190 ? -31.808 4.252 35.407 1.00 86.94 190 PRO A CA 1
ATOM 1436 C C . PRO A 1 190 ? -31.634 4.797 36.832 1.00 86.94 190 PRO A C 1
ATOM 1438 O O . PRO A 1 190 ? -32.288 4.300 37.759 1.00 86.94 190 PRO A O 1
ATOM 1441 N N . PRO A 1 191 ? -30.764 5.802 37.034 1.00 87.75 191 PRO A N 1
ATOM 1442 C CA . PRO A 1 191 ? -30.609 6.420 38.341 1.00 87.75 191 PRO A CA 1
ATOM 1443 C C . PRO A 1 191 ? -31.971 6.939 38.834 1.00 87.75 191 PRO A C 1
ATOM 1445 O O . PRO A 1 191 ? -32.778 7.408 38.024 1.00 87.75 191 PRO A O 1
ATOM 1448 N N . PRO A 1 192 ? -32.256 6.851 40.145 1.00 86.19 192 PRO A N 1
ATOM 1449 C CA . PRO A 1 192 ? -33.509 7.347 40.695 1.00 86.19 192 PRO A CA 1
ATOM 1450 C C . PRO A 1 192 ? -33.659 8.834 40.363 1.00 86.19 192 PRO A C 1
ATOM 1452 O O . PRO A 1 192 ? -32.761 9.635 40.627 1.00 86.19 192 PRO A O 1
ATOM 1455 N N . VAL A 1 193 ? -34.797 9.196 39.766 1.00 83.94 193 VAL A N 1
ATOM 1456 C CA . VAL A 1 193 ? -35.136 10.594 39.481 1.00 83.94 193 VAL A CA 1
ATOM 1457 C C . VAL A 1 193 ? -35.181 11.344 40.817 1.00 83.94 193 VAL A C 1
ATOM 1459 O O . VAL A 1 193 ? -35.934 10.924 41.700 1.00 83.94 193 VAL A O 1
ATOM 1462 N N . PRO A 1 194 ? -34.411 12.433 40.999 1.00 82.12 194 PRO A N 1
ATOM 1463 C CA . PRO A 1 194 ? -34.467 13.226 42.219 1.00 82.12 194 PRO A CA 1
ATOM 1464 C C . PRO A 1 194 ? -35.900 13.716 42.466 1.00 82.12 194 PRO A C 1
ATOM 1466 O O . PRO A 1 194 ? -36.490 14.375 41.607 1.00 82.12 194 PRO A O 1
ATOM 1469 N N . GLU A 1 195 ? -36.458 13.430 43.646 1.00 75.19 195 GLU A N 1
ATOM 1470 C CA . GLU A 1 195 ? -37.846 13.766 44.022 1.00 75.19 195 GLU A CA 1
ATOM 1471 C C . GLU A 1 195 ? -38.183 15.270 43.926 1.00 75.19 195 GLU A C 1
ATOM 1473 O O . GLU A 1 195 ? -39.353 15.642 43.913 1.00 75.19 195 GLU A O 1
ATOM 1478 N N . GLY A 1 196 ? -37.185 16.146 43.773 1.00 73.88 196 GLY A N 1
ATOM 1479 C CA . GLY A 1 196 ? -37.370 17.591 43.620 1.00 73.88 196 GLY A CA 1
ATOM 1480 C C . GLY A 1 196 ? -37.718 18.098 42.212 1.00 73.88 196 GLY A C 1
ATOM 1481 O O . GLY A 1 196 ? -38.033 19.276 42.082 1.00 73.88 196 GLY A O 1
ATOM 1482 N N . GLN A 1 197 ? -37.672 17.273 41.156 1.00 57.16 197 GLN A N 1
ATOM 1483 C CA . GLN A 1 197 ? -37.875 17.740 39.765 1.00 57.16 197 GLN A CA 1
ATOM 1484 C C . GLN A 1 197 ? -39.298 17.555 39.201 1.00 57.16 197 GLN A C 1
ATOM 1486 O O . GLN A 1 197 ? -39.546 17.907 38.052 1.00 57.16 197 GLN A O 1
ATOM 1491 N N . ARG A 1 198 ? -40.263 17.047 39.984 1.00 58.00 198 ARG A N 1
ATOM 1492 C CA . ARG A 1 198 ? -41.658 16.844 39.523 1.00 58.00 198 ARG A CA 1
ATOM 1493 C C . ARG A 1 198 ? -42.609 18.027 39.752 1.00 58.00 198 ARG A C 1
ATOM 1495 O O . ARG A 1 198 ? -43.772 17.941 39.373 1.00 58.00 198 ARG A O 1
ATOM 1502 N N . ALA A 1 199 ? -42.151 19.126 40.346 1.00 59.31 199 ALA A N 1
ATOM 1503 C CA . ALA A 1 199 ? -43.000 20.275 40.655 1.00 59.31 199 ALA A CA 1
ATOM 1504 C C . ALA A 1 199 ? -42.815 21.393 39.617 1.00 59.31 199 ALA A C 1
ATOM 1506 O O . ALA A 1 199 ? -41.953 22.251 39.785 1.00 59.31 199 ALA A O 1
ATOM 1507 N N . GLY A 1 200 ? -43.611 21.399 38.542 1.00 58.84 200 GLY A N 1
ATOM 1508 C CA . GLY A 1 200 ? -43.633 22.564 37.651 1.00 58.84 200 GLY A CA 1
ATOM 1509 C C . GLY A 1 200 ? -44.168 22.365 36.238 1.00 58.84 200 GLY A C 1
ATOM 1510 O O . GLY A 1 200 ? -43.566 22.895 35.314 1.00 58.84 200 GLY A O 1
ATOM 1511 N N . VAL A 1 201 ? -45.272 21.639 36.038 1.00 60.16 201 VAL A N 1
ATOM 1512 C CA . VAL A 1 201 ? -46.038 21.719 34.778 1.00 60.16 201 VAL A CA 1
ATOM 1513 C C . VAL A 1 201 ? -47.532 21.746 35.105 1.00 60.16 201 VAL A C 1
ATOM 1515 O O . VAL A 1 201 ? -48.238 20.758 34.958 1.00 60.16 201 VAL A O 1
ATOM 1518 N N . GLU A 1 202 ? -48.000 22.894 35.585 1.00 60.06 202 GLU A N 1
ATOM 1519 C CA . GLU A 1 202 ? -49.401 23.304 35.463 1.00 60.06 202 GLU A CA 1
ATOM 1520 C C . GLU A 1 202 ? -49.407 24.713 34.858 1.00 60.06 202 GLU A C 1
ATOM 1522 O O . GLU A 1 202 ? -48.993 25.682 35.500 1.00 60.06 202 GLU A O 1
ATOM 1527 N N . ARG A 1 203 ? -49.823 24.810 33.593 1.00 59.34 203 ARG A N 1
ATOM 1528 C CA . ARG A 1 203 ? -50.408 26.007 32.984 1.00 59.34 203 ARG A CA 1
ATOM 1529 C C . ARG A 1 203 ? -51.485 25.583 32.004 1.00 59.34 203 ARG A C 1
ATOM 1531 O O . ARG A 1 203 ? -51.229 24.610 31.263 1.00 59.34 203 ARG A O 1
#